Protein AF-0000000080298008 (afdb_homodimer)

Nearest PDB structures (foldseek):
  4ush-assembly1_A  TM=3.212E-01  e=1.102E+00  Chlamydomonas reinhardtii
  1rqu-assembly1_B  TM=3.484E-01  e=2.971E+00  Escherichia coli
  4ush-assembly1_B  TM=2.631E-01  e=2.436E+00  Chlamydomonas reinhardtii
  4usi-assembly1_C  TM=2.615E-01  e=2.781E+00  Chlamydomonas reinhardtii
  4ush-assembly1_A  TM=3.212E-01  e=1.219E+00  Chlamydomonas reinhardtii

Structure (mmCIF, N/CA/C/O backbone):
data_AF-0000000080298008-model_v1
#
loop_
_entity.id
_entity.type
_entity.pdbx_description
1 polymer 'Uncharacterized protein'
#
loop_
_atom_site.group_PDB
_atom_site.id
_atom_site.type_symbol
_atom_site.label_atom_id
_atom_site.label_alt_id
_atom_site.label_comp_id
_atom_site.label_asym_id
_atom_site.label_entity_id
_atom_site.label_seq_id
_atom_site.pdbx_PDB_ins_code
_atom_site.Cartn_x
_atom_site.Cartn_y
_atom_site.Cartn_z
_atom_site.occupancy
_atom_site.B_iso_or_equiv
_atom_site.auth_seq_id
_atom_site.auth_comp_id
_atom_site.auth_asym_id
_atom_site.auth_atom_id
_atom_site.pdbx_PDB_model_num
ATOM 1 N N . MET A 1 1 ? -18.094 27.812 14.281 1 41.69 1 MET A N 1
ATOM 2 C CA . MET A 1 1 ? -17.438 27.328 13.062 1 41.69 1 MET A CA 1
ATOM 3 C C . MET A 1 1 ? -17.922 25.938 12.695 1 41.69 1 MET A C 1
ATOM 5 O O . MET A 1 1 ? -18.062 25.078 13.57 1 41.69 1 MET A O 1
ATOM 9 N N . LYS A 1 2 ? -18.578 25.688 11.617 1 51.91 2 LYS A N 1
ATOM 10 C CA . LYS A 1 2 ? -19.234 24.438 11.242 1 51.91 2 LYS A CA 1
ATOM 11 C C . LYS A 1 2 ? -18.234 23.281 11.164 1 51.91 2 LYS A C 1
ATOM 13 O O . LYS A 1 2 ? -17.234 23.375 10.453 1 51.91 2 LYS A O 1
ATOM 18 N N . GLU A 1 3 ? -18.109 22.562 12.242 1 63.81 3 GLU A N 1
ATOM 19 C CA . GLU A 1 3 ? -17.266 21.359 12.289 1 63.81 3 GLU A CA 1
ATOM 20 C C . GLU A 1 3 ? -17.484 20.5 11.055 1 63.81 3 GLU A C 1
ATOM 22 O O . GLU A 1 3 ? -18.609 20.156 10.711 1 63.81 3 GLU A O 1
ATOM 27 N N . LYS A 1 4 ? -16.531 20.656 10.164 1 75.12 4 LYS A N 1
ATOM 28 C CA . LYS A 1 4 ? -16.609 19.844 8.961 1 75.12 4 LYS A CA 1
ATOM 29 C C . LYS A 1 4 ? -16.672 18.359 9.297 1 75.12 4 LYS A C 1
ATOM 31 O O . LYS A 1 4 ? -15.898 17.875 10.125 1 75.12 4 LYS A O 1
ATOM 36 N N . GLU A 1 5 ? -17.734 17.75 8.875 1 88.38 5 GLU A N 1
ATOM 37 C CA . GLU A 1 5 ? -17.844 16.297 9.078 1 88.38 5 GLU A CA 1
ATOM 38 C C . GLU A 1 5 ? -16.828 15.539 8.234 1 88.38 5 GLU A C 1
ATOM 40 O O . GLU A 1 5 ? -16.656 15.82 7.047 1 88.38 5 GLU A O 1
ATOM 45 N N . LEU A 1 6 ? -16.078 14.758 8.875 1 94.88 6 LEU A N 1
ATOM 46 C CA . LEU A 1 6 ? -15.031 13.977 8.227 1 94.88 6 LEU A CA 1
ATOM 47 C C . LEU A 1 6 ? -15.633 13 7.219 1 94.88 6 LEU A C 1
ATOM 49 O O . LEU A 1 6 ? -16.594 12.297 7.527 1 94.88 6 LEU A O 1
ATOM 53 N N . ALA A 1 7 ? -15.148 13.078 5.988 1 95.62 7 ALA A N 1
ATOM 54 C CA . ALA A 1 7 ? -15.539 12.148 4.93 1 95.62 7 ALA A CA 1
ATOM 55 C C . ALA A 1 7 ? -14.328 11.414 4.363 1 95.62 7 ALA A C 1
ATOM 57 O O . ALA A 1 7 ? -13.195 11.867 4.523 1 95.62 7 ALA A O 1
ATOM 58 N N . PHE A 1 8 ? -14.633 10.328 3.691 1 97.12 8 PHE A N 1
ATOM 59 C CA . PHE A 1 8 ? -13.523 9.555 3.139 1 97.12 8 PHE A CA 1
ATOM 60 C C . PHE A 1 8 ? -12.766 10.367 2.102 1 97.12 8 PHE A C 1
ATOM 62 O O . PHE A 1 8 ? -11.555 10.188 1.932 1 97.12 8 PHE A O 1
ATOM 69 N N . SER A 1 9 ? -13.469 11.203 1.384 1 95.12 9 SER A N 1
ATOM 70 C CA . SER A 1 9 ? -12.844 12.047 0.375 1 95.12 9 SER A CA 1
ATOM 71 C C . SER A 1 9 ? -11.781 12.953 0.995 1 95.12 9 SER A C 1
ATOM 73 O O . SER A 1 9 ? -10.93 13.5 0.287 1 95.12 9 SER A O 1
ATOM 75 N N . ASP A 1 10 ? -11.82 13.156 2.344 1 94.62 10 ASP A N 1
ATOM 76 C CA . ASP A 1 10 ? -10.844 13.977 3.043 1 94.62 10 ASP A CA 1
ATOM 77 C C . ASP A 1 10 ? -9.539 13.211 3.26 1 94.62 10 ASP A C 1
ATOM 79 O O . ASP A 1 10 ? -8.5 13.812 3.555 1 94.62 10 ASP A O 1
ATOM 83 N N . VAL A 1 11 ? -9.594 11.891 3.195 1 96.12 11 VAL A N 1
ATOM 84 C CA . VAL A 1 11 ? -8.422 11.062 3.486 1 96.12 11 VAL A CA 1
ATOM 85 C C . VAL A 1 11 ? -7.406 11.188 2.355 1 96.12 11 VAL A C 1
ATOM 87 O O . VAL A 1 11 ? -7.715 10.906 1.197 1 96.12 11 VAL A O 1
ATOM 90 N N . PRO A 1 12 ? -6.203 11.625 2.721 1 94.19 12 PRO A N 1
ATOM 91 C CA . PRO A 1 12 ? -5.18 11.734 1.676 1 94.19 12 PRO A CA 1
ATOM 92 C C . PRO A 1 12 ? -4.836 10.391 1.042 1 94.19 12 PRO A C 1
ATOM 94 O O . PRO A 1 12 ? -4.934 9.352 1.698 1 94.19 12 PRO A O 1
ATOM 97 N N . ASN A 1 13 ? -4.219 10.594 -0.193 1 91.12 13 ASN A N 1
ATOM 98 C CA . ASN A 1 13 ? -3.709 9.398 -0.864 1 91.12 13 ASN A CA 1
ATOM 99 C C . ASN A 1 13 ? -2.48 8.836 -0.155 1 91.12 13 ASN A C 1
ATOM 101 O O . ASN A 1 13 ? -1.647 9.594 0.345 1 91.12 13 ASN A O 1
ATOM 105 N N . ASN A 1 14 ? -2.354 7.758 0.058 1 90.25 14 ASN A N 1
ATOM 106 C CA . ASN A 1 14 ? -1.188 7.082 0.616 1 90.25 14 ASN A CA 1
ATOM 107 C C . ASN A 1 14 ? -1.132 7.223 2.135 1 90.25 14 ASN A C 1
ATOM 109 O O . ASN A 1 14 ? -0.069 7.066 2.736 1 90.25 14 ASN A O 1
ATOM 113 N N . PHE A 1 15 ? -2.172 7.848 2.729 1 95.88 15 PHE A N 1
ATOM 114 C CA . PHE A 1 15 ? -2.287 7.879 4.184 1 95.88 15 PHE A CA 1
ATOM 115 C C . PHE A 1 15 ? -2.473 6.477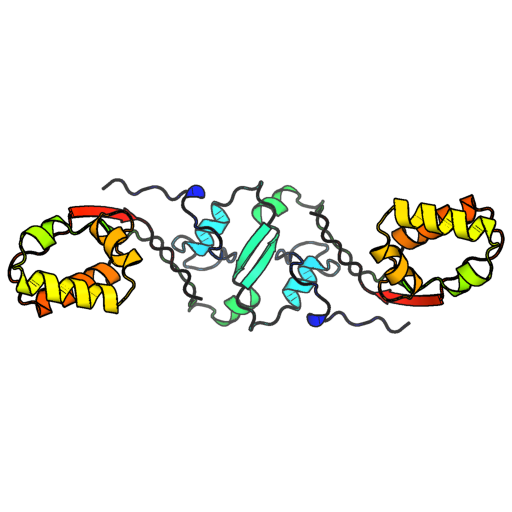 4.742 1 95.88 15 PHE A C 1
ATOM 117 O O . PHE A 1 15 ? -3.381 5.75 4.332 1 95.88 15 PHE A O 1
ATOM 124 N N . LEU A 1 16 ? -1.616 6 5.637 1 97.12 16 LEU A N 1
ATOM 125 C CA . LEU A 1 16 ? -1.729 4.66 6.199 1 97.12 16 LEU A CA 1
ATOM 126 C C . LEU A 1 16 ? -2.889 4.582 7.188 1 97.12 16 LEU A C 1
ATOM 128 O O . LEU A 1 16 ? -2.984 5.398 8.102 1 97.12 16 LEU A O 1
ATOM 132 N N . TRP A 1 17 ? -3.68 3.643 7.027 1 97.5 17 TRP A N 1
ATOM 133 C CA . TRP A 1 17 ? -4.801 3.408 7.93 1 97.5 17 TRP A CA 1
ATOM 134 C C . TRP A 1 17 ? -4.359 2.592 9.141 1 97.5 17 TRP A C 1
ATOM 136 O O . TRP A 1 17 ? -3.268 2.021 9.148 1 97.5 17 TRP A O 1
ATOM 146 N N . CYS A 1 18 ? -5.141 2.631 10.109 1 96.62 18 CYS A N 1
ATOM 147 C CA . CYS A 1 18 ? -5.043 1.729 11.258 1 96.62 18 CYS A CA 1
ATOM 148 C C . CYS A 1 18 ? -6.262 0.817 11.336 1 96.62 18 CYS A C 1
ATOM 150 O O . CYS A 1 18 ? -7.398 1.288 11.289 1 96.62 18 CYS A O 1
ATOM 152 N N . ILE A 1 19 ? -5.996 -0.488 11.453 1 95.56 19 ILE A N 1
ATOM 153 C CA . ILE A 1 19 ? -7.098 -1.442 11.398 1 95.56 19 ILE A CA 1
ATOM 154 C C . ILE A 1 19 ? -7.453 -1.898 12.812 1 95.56 19 ILE A C 1
ATOM 156 O O . ILE A 1 19 ? -8.305 -2.775 12.992 1 95.56 19 ILE A O 1
ATOM 160 N N . ASN A 1 20 ? -6.816 -1.307 13.82 1 93.75 20 ASN A N 1
ATOM 161 C CA . ASN A 1 20 ? -7.082 -1.689 15.203 1 93.75 20 ASN A CA 1
ATOM 162 C C . ASN A 1 20 ? -8.305 -0.964 15.758 1 93.75 20 ASN A C 1
ATOM 164 O O . ASN A 1 20 ? -8.172 0.069 16.422 1 93.75 20 ASN A O 1
ATOM 168 N N . ARG A 1 21 ? -9.422 -1.561 15.695 1 91.62 21 ARG A N 1
ATOM 169 C CA . ARG A 1 21 ? -10.68 -0.953 16.109 1 91.62 21 ARG A CA 1
ATOM 170 C C . ARG A 1 21 ? -10.82 -0.985 17.641 1 91.62 21 ARG A C 1
ATOM 172 O O . ARG A 1 21 ? -11.664 -0.288 18.203 1 91.62 21 ARG A O 1
ATOM 179 N N . GLN A 1 22 ? -10.016 -1.757 18.25 1 91.69 22 GLN A N 1
ATOM 180 C CA . GLN A 1 22 ? -10.109 -1.916 19.703 1 91.69 22 GLN A CA 1
ATOM 181 C C . GLN A 1 22 ? -9.258 -0.873 20.422 1 91.69 22 GLN A C 1
ATOM 183 O O . GLN A 1 22 ? -9.281 -0.793 21.656 1 91.69 22 GLN A O 1
ATOM 188 N N . CYS A 1 23 ? -8.531 -0.127 19.719 1 95.25 23 CYS A N 1
ATOM 189 C CA . CYS A 1 23 ? -7.699 0.922 20.297 1 95.25 23 CYS A CA 1
ATOM 190 C C . CYS A 1 23 ? -8.555 1.927 21.062 1 95.25 23 CYS A C 1
ATOM 192 O O . CYS A 1 23 ? -9.602 2.352 20.578 1 95.25 23 CYS A O 1
ATOM 194 N N . SER A 1 24 ? -8.133 2.363 22.219 1 95 24 SER A N 1
ATOM 195 C CA . SER A 1 24 ? -8.867 3.301 23.047 1 95 24 SER A CA 1
ATOM 196 C C . SER A 1 24 ? -8.984 4.668 22.391 1 95 24 SER A C 1
ATOM 198 O O . SER A 1 24 ? -9.859 5.461 22.734 1 95 24 SER A O 1
ATOM 200 N N . LYS A 1 25 ? -8.172 4.953 21.391 1 95.75 25 LYS A N 1
ATOM 201 C CA . LYS A 1 25 ? -8.188 6.242 20.719 1 95.75 25 LYS A CA 1
ATOM 202 C C . LYS A 1 25 ? -8.797 6.121 19.328 1 95.75 25 LYS A C 1
ATOM 204 O O . LYS A 1 25 ? -8.742 7.062 18.531 1 95.75 25 LYS A O 1
ATOM 209 N N . ALA A 1 26 ? -9.391 4.965 19.062 1 95.88 26 ALA A N 1
ATOM 210 C CA . ALA A 1 26 ? -9.875 4.648 17.719 1 95.88 26 ALA A CA 1
ATOM 211 C C . ALA A 1 26 ? -10.867 5.703 17.234 1 95.88 26 ALA A C 1
ATOM 213 O O . ALA A 1 26 ? -10.844 6.086 16.062 1 95.88 26 ALA A O 1
ATOM 214 N N . GLU A 1 27 ? -11.656 6.281 18.094 1 96.69 27 GLU A N 1
ATOM 215 C CA . GLU A 1 27 ? -12.734 7.184 17.703 1 96.69 27 GLU A CA 1
ATOM 216 C C . GLU A 1 27 ? -12.195 8.57 17.359 1 96.69 27 GLU A C 1
ATOM 218 O O . GLU A 1 27 ? -12.883 9.367 16.719 1 96.69 27 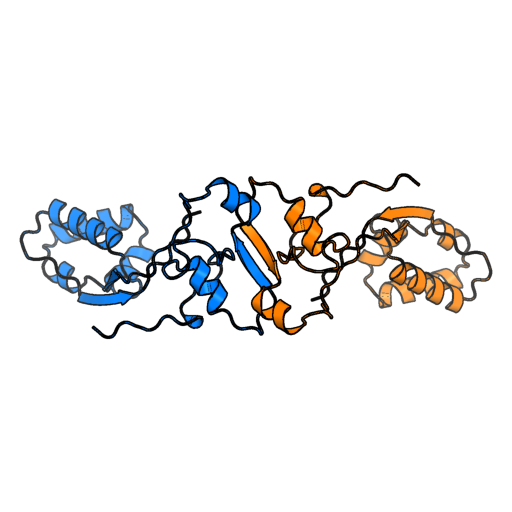GLU A O 1
ATOM 223 N N . THR A 1 28 ? -10.992 8.797 17.781 1 96.56 28 THR A N 1
ATOM 224 C CA . THR A 1 28 ? -10.445 10.133 17.562 1 96.56 28 THR A CA 1
ATOM 225 C C . THR A 1 28 ? -9.18 10.07 16.719 1 96.56 28 THR A C 1
ATOM 227 O O . THR A 1 28 ? -8.531 11.094 16.484 1 96.56 28 THR A O 1
ATOM 230 N N . CYS A 1 29 ? -8.844 8.875 16.25 1 96.69 29 CYS A N 1
ATOM 231 C CA . CYS A 1 29 ? -7.648 8.68 15.43 1 96.69 29 CYS A CA 1
ATOM 232 C C . CYS A 1 29 ? -7.988 8.727 13.945 1 96.69 29 CYS A C 1
ATOM 234 O O . CYS A 1 29 ? -8.734 7.879 13.453 1 96.69 29 CYS A O 1
ATOM 236 N N . LEU A 1 30 ? -7.383 9.586 13.234 1 97.69 30 LEU A N 1
ATOM 237 C CA . LEU A 1 30 ? -7.68 9.742 11.812 1 97.69 30 LEU A CA 1
ATOM 238 C C . LEU A 1 30 ? -7.344 8.477 11.039 1 97.69 30 LEU A C 1
ATOM 240 O O . LEU A 1 30 ? -8.008 8.148 10.055 1 97.69 30 LEU A O 1
ATOM 244 N N . ARG A 1 31 ? -6.324 7.707 11.5 1 97.25 31 ARG A N 1
ATOM 245 C CA . ARG A 1 31 ? -5.945 6.48 10.805 1 97.25 31 ARG A CA 1
ATOM 246 C C . ARG A 1 31 ? -7.031 5.418 10.938 1 97.25 31 ARG A C 1
ATOM 248 O O . ARG A 1 31 ? -7.332 4.703 9.977 1 97.25 31 ARG A O 1
ATOM 255 N N . GLN A 1 32 ? -7.609 5.332 12.156 1 97.19 32 GLN A N 1
ATOM 256 C CA . GLN A 1 32 ? -8.688 4.367 12.352 1 97.19 32 GLN A CA 1
ATOM 257 C C . GLN A 1 32 ? -9.977 4.848 11.688 1 97.19 32 GLN A C 1
ATOM 259 O O . GLN A 1 32 ? -10.711 4.047 11.109 1 97.19 32 GLN A O 1
ATOM 264 N N . LEU A 1 33 ? -10.18 6.121 11.766 1 97.62 33 LEU A N 1
ATOM 265 C CA . LEU A 1 33 ? -11.367 6.68 11.133 1 97.62 33 LEU A CA 1
ATOM 266 C C . LEU A 1 33 ? -11.32 6.492 9.617 1 97.62 33 LEU A C 1
ATOM 268 O O . LEU A 1 33 ? -12.344 6.258 8.977 1 97.62 33 LEU A O 1
ATOM 272 N N . ALA A 1 34 ? -10.133 6.609 9.047 1 97.38 34 ALA A N 1
ATOM 273 C CA . ALA A 1 34 ? -9.969 6.367 7.617 1 97.38 34 ALA A CA 1
ATOM 274 C C . ALA A 1 34 ? -10.438 4.965 7.246 1 97.38 34 ALA A C 1
ATOM 276 O O . ALA A 1 34 ? -11.133 4.781 6.238 1 97.38 34 ALA A O 1
ATOM 277 N N . GLU A 1 35 ? -10.039 4.012 8.062 1 97.31 35 GLU A N 1
ATOM 278 C CA . GLU A 1 35 ? -10.469 2.637 7.832 1 97.31 35 GLU A CA 1
ATOM 279 C C . GLU A 1 35 ? -11.992 2.518 7.895 1 97.31 35 GLU A C 1
ATOM 281 O O . GLU A 1 35 ? -12.609 1.88 7.039 1 97.31 35 GLU A O 1
ATOM 286 N N . ARG A 1 36 ? -12.609 3.143 8.812 1 96.12 36 ARG A N 1
ATOM 287 C CA . ARG A 1 36 ? -14.055 3.045 9.023 1 96.12 36 ARG A CA 1
ATOM 288 C C . ARG A 1 36 ? -14.82 3.742 7.906 1 96.12 36 ARG A C 1
ATOM 290 O O . ARG A 1 36 ? -15.898 3.295 7.52 1 96.12 36 ARG A O 1
ATOM 297 N N . LEU A 1 37 ? -14.258 4.789 7.441 1 96.94 37 LEU A N 1
ATOM 298 C CA . LEU A 1 37 ? -14.938 5.602 6.441 1 96.94 37 LEU A CA 1
ATOM 299 C C . LEU A 1 37 ? -14.75 5.016 5.047 1 96.94 37 LEU A C 1
ATOM 301 O O . LEU A 1 37 ? -15.461 5.387 4.109 1 96.94 37 LEU A O 1
ATOM 305 N N . SER A 1 38 ? -13.773 4.133 4.934 1 96.75 38 SER A N 1
ATOM 306 C CA . SER A 1 38 ? -13.445 3.598 3.615 1 96.75 38 SER A CA 1
ATOM 307 C C . SER A 1 38 ? -14.656 2.91 2.984 1 96.75 38 SER A C 1
ATOM 309 O O . SER A 1 38 ? -15.422 2.234 3.674 1 96.75 38 SER A O 1
ATOM 311 N N . PRO A 1 39 ? -14.805 3.141 1.708 1 95.94 39 PRO A N 1
ATOM 312 C CA . PRO A 1 39 ? -15.898 2.439 1.028 1 95.94 39 PRO A CA 1
ATOM 313 C C . PRO A 1 39 ? -15.648 0.938 0.907 1 95.94 39 PRO A C 1
ATOM 315 O O . PRO A 1 39 ? -14.492 0.505 0.805 1 95.94 39 PRO A O 1
ATOM 318 N N . GLU A 1 40 ? -16.719 0.162 0.875 1 94.62 40 GLU A N 1
ATOM 319 C CA . GLU A 1 40 ? -16.625 -1.291 0.766 1 94.62 40 GLU A CA 1
ATOM 320 C C . GLU A 1 40 ? -16.156 -1.71 -0.623 1 94.62 40 GLU A C 1
ATOM 322 O O . GLU A 1 40 ? -15.711 -2.842 -0.816 1 94.62 40 GLU A O 1
ATOM 327 N N . GLU A 1 41 ? -16.25 -0.824 -1.597 1 95.88 41 GLU A N 1
ATOM 328 C CA . GLU A 1 41 ? -15.859 -1.13 -2.971 1 95.88 41 GLU A CA 1
ATOM 329 C C . GLU A 1 41 ? -14.344 -1.103 -3.139 1 95.88 41 GLU A C 1
ATOM 331 O O . GLU A 1 41 ? -13.812 -1.636 -4.113 1 95.88 41 GLU A O 1
ATOM 336 N N . LEU A 1 42 ? -13.719 -0.471 -2.201 1 96.19 42 LEU A N 1
ATOM 337 C CA . LEU A 1 42 ? -12.258 -0.45 -2.26 1 96.19 42 LEU A CA 1
ATOM 338 C C . LEU A 1 42 ? -11.68 -1.795 -1.838 1 96.19 42 LEU A C 1
ATOM 340 O O . LEU A 1 42 ? -11.859 -2.221 -0.694 1 96.19 42 LEU A O 1
ATOM 344 N N . ILE A 1 43 ? -10.945 -2.436 -2.637 1 95.62 43 ILE A N 1
ATOM 345 C CA . ILE A 1 43 ? -10.5 -3.809 -2.438 1 95.62 43 ILE A CA 1
ATOM 346 C C . ILE A 1 43 ? -9.336 -3.836 -1.447 1 95.62 43 ILE A C 1
ATOM 348 O O . ILE A 1 43 ? -9.266 -4.723 -0.592 1 95.62 43 ILE A O 1
ATOM 352 N N . SER A 1 44 ? -8.508 -2.834 -1.626 1 96.06 44 SER A N 1
ATOM 353 C CA . SER A 1 44 ? -7.277 -2.898 -0.847 1 96.06 44 SER A CA 1
ATOM 354 C C . SER A 1 44 ? -7 -1.575 -0.144 1 96.06 44 SER A C 1
ATOM 356 O O . SER A 1 44 ? -7.633 -0.561 -0.444 1 96.06 44 SER A O 1
ATOM 358 N N . CYS A 1 45 ? -6.074 -1.687 0.81 1 96.06 45 CYS A N 1
ATOM 359 C CA . CYS A 1 45 ? -5.66 -0.509 1.562 1 96.06 45 CYS A CA 1
ATOM 360 C C . CYS A 1 45 ? -4.211 -0.641 2.023 1 96.06 45 CYS A C 1
ATOM 362 O O . CYS A 1 45 ? -3.66 -1.743 2.043 1 96.06 45 CYS A O 1
ATOM 364 N N . SER A 1 46 ? -3.645 0.501 2.281 1 96.31 46 SER A N 1
ATOM 365 C CA . SER A 1 46 ? -2.377 0.562 3.004 1 96.31 46 SER A CA 1
ATOM 366 C C . SER A 1 46 ? -2.598 0.886 4.477 1 96.31 46 SER A C 1
ATOM 368 O O . SER A 1 46 ? -3.301 1.842 4.809 1 96.31 46 SER A O 1
ATOM 370 N N . ALA A 1 47 ? -2.037 0.016 5.293 1 96.81 47 ALA A N 1
ATOM 371 C CA . ALA A 1 47 ? -2.271 0.173 6.727 1 96.81 47 ALA A CA 1
ATOM 372 C C . ALA A 1 47 ? -0.979 -0.003 7.52 1 96.81 47 ALA A C 1
ATOM 374 O O . ALA A 1 47 ? 0.015 -0.508 6.992 1 96.81 47 ALA A O 1
ATOM 375 N N . ILE A 1 48 ? -1.036 0.482 8.734 1 96.25 48 ILE A N 1
ATOM 376 C CA . ILE A 1 48 ? 0.038 0.138 9.656 1 96.25 48 ILE A CA 1
ATOM 377 C C . ILE A 1 48 ? 0.01 -1.361 9.945 1 96.25 48 ILE A C 1
ATOM 379 O O . ILE A 1 48 ? -1.053 -1.931 10.203 1 96.25 48 ILE A O 1
ATOM 383 N N . ASN A 1 49 ? 1.138 -1.983 9.828 1 96.19 49 ASN A N 1
ATOM 384 C CA . ASN A 1 49 ? 1.266 -3.408 10.109 1 96.19 49 ASN A CA 1
ATOM 385 C C . ASN A 1 49 ? 0.801 -3.736 11.531 1 96.19 49 ASN A C 1
ATOM 387 O O . ASN A 1 49 ? 1.369 -3.244 12.508 1 96.19 49 ASN A O 1
ATOM 391 N N . PRO A 1 50 ? -0.179 -4.574 11.617 1 94.38 50 PRO A N 1
ATOM 392 C CA . PRO A 1 50 ? -0.726 -4.883 12.945 1 94.38 50 PRO A CA 1
ATOM 393 C C . PRO A 1 50 ? 0.328 -5.43 13.906 1 94.38 50 PRO A C 1
ATOM 395 O O . PRO A 1 50 ? 0.311 -5.109 15.094 1 94.38 50 PRO A O 1
ATOM 398 N N . LYS A 1 51 ? 1.201 -6.176 13.406 1 93.62 51 LYS A N 1
ATOM 399 C CA . LYS A 1 51 ? 2.246 -6.738 14.258 1 93.62 51 LYS A CA 1
ATOM 400 C C . LYS A 1 51 ? 3.186 -5.652 14.773 1 93.62 51 LYS A C 1
ATOM 402 O O . LYS A 1 51 ? 3.605 -5.684 15.93 1 93.62 51 LYS A O 1
ATOM 407 N N . HIS A 1 52 ? 3.51 -4.758 13.906 1 95.56 52 HIS A N 1
ATOM 408 C CA . HIS A 1 52 ? 4.328 -3.615 14.289 1 95.56 52 HIS A CA 1
ATOM 409 C C . HIS A 1 52 ? 3.627 -2.76 15.344 1 95.56 52 HIS A C 1
ATOM 411 O O . HIS A 1 52 ? 4.238 -2.363 16.328 1 95.56 52 HIS A O 1
ATOM 417 N N . LEU A 1 53 ? 2.377 -2.549 15.156 1 93.94 53 LEU A N 1
ATOM 418 C CA . LEU A 1 53 ? 1.57 -1.716 16.047 1 93.94 53 LEU A CA 1
ATOM 419 C C . LEU A 1 53 ? 1.481 -2.332 17.438 1 93.94 53 LEU A C 1
ATOM 421 O O . LEU A 1 53 ? 1.491 -1.613 18.438 1 93.94 53 LEU A O 1
ATOM 425 N N . ALA A 1 54 ? 1.415 -3.578 17.469 1 91.56 54 ALA A N 1
ATOM 426 C CA . ALA A 1 54 ? 1.224 -4.301 18.719 1 91.56 54 ALA A CA 1
ATOM 427 C C . ALA A 1 54 ? 2.406 -4.086 19.656 1 91.56 54 ALA A C 1
ATOM 429 O O . ALA A 1 54 ? 2.268 -4.215 20.875 1 91.56 54 ALA A O 1
ATOM 430 N N . LYS A 1 55 ? 3.494 -3.717 19.062 1 91 55 LYS A N 1
ATOM 431 C CA . LYS A 1 55 ? 4.688 -3.486 19.859 1 91 55 LYS A CA 1
ATOM 432 C C . LYS A 1 55 ? 4.492 -2.299 20.812 1 91 55 LYS A C 1
ATOM 434 O O . LYS A 1 55 ? 5.137 -2.217 21.859 1 91 55 LYS A O 1
ATOM 439 N N . PHE A 1 56 ? 3.574 -1.429 20.453 1 90.81 56 PHE A N 1
ATOM 440 C CA . PHE A 1 56 ? 3.465 -0.17 21.188 1 90.81 56 PHE A CA 1
ATOM 441 C C . PHE A 1 56 ? 2.297 -0.212 22.156 1 90.81 56 PHE A C 1
ATOM 443 O O . PHE A 1 56 ? 2.141 0.69 22.984 1 90.81 56 PHE A O 1
ATOM 450 N N . LYS A 1 57 ? 1.588 -1.178 22.219 1 77.88 57 LYS A N 1
ATOM 451 C CA . LYS A 1 57 ? 0.468 -1.38 23.141 1 77.88 57 LYS A CA 1
ATOM 452 C C . LYS A 1 57 ? -0.363 -0.108 23.281 1 77.88 57 LYS A C 1
ATOM 454 O O . LYS A 1 57 ? -1.024 0.316 22.328 1 77.88 57 LYS A O 1
ATOM 459 N N . ASN A 1 58 ? -0.239 0.722 24.359 1 75.94 58 ASN A N 1
ATOM 460 C CA . ASN A 1 58 ? -1.082 1.878 24.656 1 75.94 58 ASN A CA 1
ATOM 461 C C . ASN A 1 58 ? -0.372 3.186 24.312 1 75.94 58 ASN A C 1
ATOM 463 O O . ASN A 1 58 ? -0.926 4.27 24.516 1 75.94 58 ASN A O 1
ATOM 467 N N . GLU A 1 59 ? 0.81 3.117 23.75 1 88.25 59 GLU A N 1
ATOM 468 C CA . GLU A 1 59 ? 1.563 4.305 23.359 1 88.25 59 GLU A CA 1
ATOM 469 C C . GLU A 1 59 ? 1.822 4.32 21.844 1 88.25 59 GLU A C 1
ATOM 471 O O . GLU A 1 59 ? 2.975 4.285 21.406 1 88.25 59 GLU A O 1
ATOM 476 N N . CYS A 1 60 ? 0.799 4.398 21.125 1 93.38 60 CYS A N 1
ATOM 477 C CA . CYS A 1 60 ? 0.903 4.332 19.672 1 93.38 60 CYS A CA 1
ATOM 478 C C . CYS A 1 60 ? 1.577 5.582 19.109 1 93.38 60 CYS A C 1
ATOM 480 O O . CYS A 1 60 ? 1.07 6.691 19.281 1 93.38 60 CYS A O 1
ATOM 482 N N . PRO A 1 61 ? 2.695 5.469 18.484 1 94 61 PRO A N 1
ATOM 483 C CA . PRO A 1 61 ? 3.385 6.617 17.891 1 94 61 PRO A CA 1
ATOM 484 C C . PRO A 1 61 ? 2.746 7.078 16.578 1 94 61 PRO A C 1
ATOM 486 O O . PRO A 1 61 ? 3.18 8.078 16 1 94 61 PRO A O 1
ATOM 489 N N . TYR A 1 62 ? 1.668 6.41 16.234 1 95.5 62 TYR A N 1
ATOM 490 C CA . TYR A 1 62 ? 1.091 6.703 14.922 1 95.5 62 TYR A CA 1
ATOM 491 C C . TYR A 1 62 ? -0.261 7.391 15.062 1 95.5 62 TYR A C 1
ATOM 493 O O . TYR A 1 62 ? -0.925 7.68 14.062 1 95.5 62 TYR A O 1
ATOM 501 N N . PHE A 1 63 ? -0.566 7.664 16.344 1 95.25 63 PHE A N 1
ATOM 502 C CA . PHE A 1 63 ? -1.819 8.359 16.609 1 95.25 63 PHE A CA 1
ATOM 503 C C . PHE A 1 63 ? -1.869 9.688 15.852 1 95.25 63 PHE A C 1
ATOM 505 O O . PHE A 1 63 ? -0.91 10.461 15.883 1 95.25 63 PHE A O 1
ATOM 512 N N . CYS A 1 64 ? -3.014 9.836 15.109 1 96.19 64 CYS A N 1
ATOM 513 C CA . CYS A 1 64 ? -3.295 11.086 14.414 1 96.19 64 CYS A CA 1
ATOM 514 C C . CYS A 1 64 ? -4.652 11.648 14.828 1 96.19 64 CYS A C 1
ATOM 516 O O . CYS A 1 64 ? -5.691 11.109 14.445 1 96.19 64 CYS A O 1
ATOM 518 N N . SER A 1 65 ? -4.613 12.742 15.508 1 95.56 65 SER A N 1
ATOM 519 C CA . SER A 1 65 ? -5.812 13.312 16.125 1 95.56 65 SER A CA 1
ATOM 520 C C . SER A 1 65 ? -6.773 13.844 15.062 1 95.56 65 SER A C 1
ATOM 522 O O . SER A 1 65 ? -6.348 14.438 14.07 1 95.56 65 SER A O 1
ATOM 524 N N . ASN A 1 66 ? -8.094 13.672 15.414 1 96 66 ASN A N 1
ATOM 525 C CA . ASN A 1 66 ? -9.102 14.211 14.508 1 96 66 ASN A CA 1
ATOM 526 C C . ASN A 1 66 ? -9.523 15.617 14.914 1 96 66 ASN A C 1
ATOM 528 O O . ASN A 1 66 ? -10.547 16.125 14.445 1 96 66 ASN A O 1
ATOM 532 N N . LYS A 1 67 ? -8.789 16.203 15.836 1 95 67 LYS A N 1
ATOM 533 C CA . LYS A 1 67 ? -9.062 17.594 16.156 1 95 67 LYS A CA 1
ATOM 534 C C . LYS A 1 67 ? -8.641 18.516 15.023 1 95 67 LYS A C 1
ATOM 536 O O . LYS A 1 67 ? -7.508 18.438 14.539 1 95 67 LYS A O 1
ATOM 541 N N . GLN A 1 68 ? -9.531 19.328 14.664 1 95.5 68 GLN A N 1
ATOM 542 C CA . GLN A 1 68 ? -9.227 20.266 13.602 1 95.5 68 GLN A CA 1
ATOM 543 C C . GLN A 1 68 ? -8.25 21.344 14.078 1 95.5 68 GLN A C 1
ATOM 545 O O . GLN A 1 68 ? -8.258 21.719 15.25 1 95.5 68 GLN A O 1
ATOM 550 N N . VAL A 1 69 ? -7.488 21.828 13.172 1 95.38 69 VAL A N 1
ATOM 551 C CA . VAL A 1 69 ? -6.551 22.906 13.453 1 95.38 69 VAL A CA 1
ATOM 552 C C . VAL A 1 69 ? -6.812 24.078 12.516 1 95.38 69 VAL A C 1
ATOM 554 O O . VAL A 1 69 ? -7.477 23.922 11.492 1 95.38 69 VAL A O 1
ATOM 557 N N . ARG A 1 70 ? -6.332 25.234 12.945 1 96.44 70 ARG A N 1
ATOM 558 C CA . ARG A 1 70 ? -6.539 26.453 12.164 1 96.44 70 ARG A CA 1
ATOM 559 C C . ARG A 1 70 ? -5.398 26.672 11.18 1 96.44 70 ARG A C 1
ATOM 561 O O . ARG A 1 70 ? -4.266 26.938 11.578 1 96.44 70 ARG A O 1
ATOM 568 N N . TYR A 1 71 ? -5.77 26.609 9.875 1 97.25 71 TYR A N 1
ATOM 569 C CA . TYR A 1 71 ? -4.816 26.859 8.805 1 97.25 71 TYR A CA 1
ATOM 570 C C . TYR A 1 71 ? -4.898 28.312 8.344 1 97.25 71 TYR A C 1
ATOM 572 O O . TYR A 1 71 ? -5.941 28.969 8.484 1 97.25 71 TYR A O 1
ATOM 580 N N . ALA A 1 72 ? -3.781 28.766 7.883 1 98.38 72 ALA A N 1
ATOM 581 C CA . ALA A 1 72 ? -3.723 30.109 7.312 1 98.38 72 ALA A CA 1
ATOM 582 C C . ALA A 1 72 ? -3.449 30.047 5.812 1 98.38 72 ALA A C 1
ATOM 584 O O . ALA A 1 72 ? -2.76 29.156 5.332 1 98.38 72 ALA A O 1
ATOM 585 N N . LYS A 1 73 ? -4.094 31.031 5.078 1 98.06 73 LYS A N 1
ATOM 586 C CA . LYS A 1 73 ? -3.867 31.156 3.643 1 98.06 73 LYS A CA 1
ATOM 587 C C . LYS A 1 73 ? -3.367 32.562 3.287 1 98.06 73 LYS A C 1
ATOM 589 O O . LYS A 1 73 ? -4.047 33.562 3.555 1 98.06 73 LYS A O 1
ATOM 594 N N . GLY A 1 74 ? -2.17 32.531 2.762 1 98.19 74 GLY A N 1
ATOM 595 C CA . GLY A 1 74 ? -1.661 33.781 2.193 1 98.19 74 GLY A CA 1
ATOM 596 C C . GLY A 1 74 ? -1.12 34.719 3.238 1 98.19 74 GLY A C 1
ATOM 597 O O . GLY A 1 74 ? -1.57 34.719 4.387 1 98.19 74 GLY A O 1
ATOM 598 N N . PHE A 1 75 ? -0.265 35.531 2.803 1 98.19 75 PHE A N 1
ATOM 599 C CA . PHE A 1 75 ? 0.232 36.594 3.67 1 98.19 75 PHE A CA 1
ATOM 600 C C . PHE A 1 75 ? 0.64 37.812 2.852 1 98.19 75 PHE A C 1
ATOM 602 O O . PHE A 1 75 ? 1.612 38.5 3.186 1 98.19 75 PHE A O 1
ATOM 609 N N . LEU A 1 76 ? -0.025 38.031 1.715 1 97.56 76 LEU A N 1
ATOM 610 C CA . LEU A 1 76 ? 0.181 39.219 0.898 1 97.56 76 LEU A CA 1
ATOM 611 C C . LEU A 1 76 ? -0.067 40.469 1.711 1 97.56 76 LEU A C 1
ATOM 613 O O . LEU A 1 76 ? 0.667 41.469 1.577 1 97.56 76 LEU A O 1
ATOM 617 N N . GLY A 1 77 ? -1.128 40.469 2.48 1 95.94 77 GLY A N 1
ATOM 618 C CA . GLY A 1 77 ? -1.432 41.594 3.33 1 95.94 77 GLY A CA 1
ATOM 619 C C . GLY A 1 77 ? -0.303 41.969 4.277 1 95.94 77 GLY A C 1
ATOM 620 O O . GLY A 1 77 ? -0.058 43.125 4.551 1 95.94 77 GLY A O 1
ATOM 621 N N . ILE A 1 78 ? 0.311 40.969 4.773 1 96.88 78 ILE A N 1
ATOM 622 C CA . ILE A 1 78 ? 1.456 41.188 5.652 1 96.88 78 ILE A CA 1
ATOM 623 C C . ILE A 1 78 ? 2.574 41.875 4.879 1 96.88 78 ILE A C 1
ATOM 625 O O . ILE A 1 78 ? 3.141 42.875 5.352 1 96.88 78 ILE A O 1
ATOM 629 N N . LEU A 1 79 ? 2.879 41.406 3.709 1 96.5 79 LEU A N 1
ATOM 630 C CA . LEU A 1 79 ? 3.963 41.938 2.889 1 96.5 79 LEU A CA 1
ATOM 631 C C . LEU A 1 79 ? 3.734 43.406 2.572 1 96.5 79 LEU A C 1
ATOM 633 O O . LEU A 1 79 ? 4.688 44.188 2.512 1 96.5 79 LEU A O 1
ATOM 637 N N . GLU A 1 80 ? 2.514 43.781 2.377 1 95.62 80 GLU A N 1
ATOM 638 C CA . GLU A 1 80 ? 2.168 45.156 2.025 1 95.62 80 GLU A CA 1
ATOM 639 C C . GLU A 1 80 ? 2.525 46.125 3.154 1 95.62 80 GLU A C 1
ATOM 641 O O . GLU A 1 80 ? 2.643 47.312 2.934 1 95.62 80 GLU A O 1
ATOM 646 N N . ASN A 1 81 ? 2.695 45.594 4.363 1 94.88 81 ASN A N 1
ATOM 647 C CA . ASN A 1 81 ? 2.963 46.438 5.523 1 94.88 81 ASN A CA 1
ATOM 648 C C . ASN A 1 81 ? 4.438 46.406 5.906 1 94.88 81 ASN A C 1
ATOM 650 O O . ASN A 1 81 ? 4.84 47.031 6.891 1 94.88 81 ASN A O 1
ATOM 654 N N . LEU A 1 82 ? 5.223 45.688 5.164 1 96.44 82 LEU A N 1
ATOM 655 C CA . LEU A 1 82 ? 6.656 45.625 5.426 1 96.44 82 LEU A CA 1
ATOM 656 C C . LEU A 1 82 ? 7.402 46.688 4.652 1 96.44 82 LEU A C 1
ATOM 658 O O . LEU A 1 82 ? 6.992 47.062 3.553 1 96.44 82 LEU A O 1
ATOM 662 N N . THR A 1 83 ? 8.5 47.094 5.258 1 96 83 THR A N 1
ATOM 663 C CA . THR A 1 83 ? 9.414 47.969 4.512 1 96 83 THR A CA 1
ATOM 664 C C . THR A 1 83 ? 10.172 47.156 3.457 1 96 83 THR A C 1
ATOM 666 O O . THR A 1 83 ? 10.203 45.938 3.506 1 96 83 THR A O 1
ATOM 669 N N . ALA A 1 84 ? 10.727 47.844 2.533 1 95.94 84 ALA A N 1
ATOM 670 C CA . ALA A 1 84 ? 11.516 47.219 1.485 1 95.94 84 ALA A CA 1
ATOM 671 C C . ALA A 1 84 ? 12.617 46.344 2.082 1 95.94 84 ALA A C 1
ATOM 673 O O . ALA A 1 84 ? 12.844 45.219 1.633 1 95.94 84 ALA A O 1
ATOM 674 N N . LYS A 1 85 ? 13.312 46.906 3.049 1 95.5 85 LYS A N 1
ATOM 675 C CA . LYS A 1 85 ? 14.391 46.188 3.717 1 95.5 85 LYS A CA 1
ATOM 676 C C . LYS A 1 85 ? 13.859 44.938 4.41 1 95.5 85 LYS A C 1
ATOM 678 O O . LYS A 1 85 ? 14.438 43.844 4.285 1 95.5 85 LYS A O 1
ATOM 683 N N . GLN A 1 86 ? 12.758 45.094 5.145 1 96.31 86 GLN A N 1
ATOM 684 C CA . GLN A 1 86 ? 12.117 43.969 5.816 1 96.31 86 GLN A CA 1
ATOM 685 C C . GLN A 1 86 ? 11.68 42.906 4.812 1 96.31 86 GLN A C 1
ATOM 687 O O . GLN A 1 86 ? 11.852 41.688 5.055 1 96.31 86 GLN A O 1
ATOM 692 N N . THR A 1 87 ? 11.117 43.344 3.73 1 97 87 THR A N 1
ATOM 693 C CA . THR A 1 87 ? 10.617 42.469 2.691 1 97 87 THR A CA 1
ATOM 694 C C . THR A 1 87 ? 11.742 41.594 2.119 1 97 87 THR A C 1
ATOM 696 O O . THR A 1 87 ? 11.602 40.375 1.99 1 97 87 THR A O 1
ATOM 699 N N . HIS A 1 88 ? 12.781 42.219 1.781 1 96.19 88 HIS A N 1
ATOM 700 C CA . HIS A 1 88 ? 13.93 41.5 1.223 1 96.19 88 HIS A CA 1
ATOM 701 C C . HIS A 1 88 ? 14.445 40.438 2.188 1 96.19 88 HIS A C 1
ATOM 703 O O . HIS A 1 88 ? 14.664 39.312 1.794 1 96.19 88 HIS A O 1
ATOM 709 N N . PHE A 1 89 ? 14.609 40.844 3.365 1 96.12 89 PHE A N 1
ATOM 710 C CA . PHE A 1 89 ? 15.078 39.906 4.387 1 96.12 89 PHE A CA 1
ATOM 711 C C . PHE A 1 89 ? 14.094 38.781 4.566 1 96.12 89 PHE A C 1
ATOM 713 O O . PHE A 1 89 ? 14.492 37.594 4.59 1 96.12 89 PHE A O 1
ATOM 720 N N . PHE A 1 90 ? 12.875 39.031 4.695 1 97.38 90 PHE A N 1
ATOM 721 C CA . PHE A 1 90 ? 11.812 38.062 4.91 1 97.38 90 PHE A CA 1
ATOM 722 C C . PHE A 1 90 ? 11.781 37.031 3.785 1 97.38 90 PHE A C 1
ATOM 724 O O . PHE A 1 90 ? 11.797 35.812 4.043 1 97.38 90 PHE A O 1
ATOM 731 N N . ILE A 1 91 ? 11.758 37.5 2.574 1 97.38 91 ILE A N 1
ATOM 732 C CA . ILE A 1 91 ? 11.664 36.625 1.406 1 97.38 91 ILE A CA 1
ATOM 733 C C . ILE A 1 91 ? 12.859 35.656 1.378 1 97.38 91 ILE A C 1
ATOM 735 O O . ILE A 1 91 ? 12.688 34.469 1.217 1 97.38 91 ILE A O 1
ATOM 739 N N . ASN A 1 92 ? 14.008 36.188 1.627 1 96.75 92 ASN A N 1
ATOM 740 C CA . ASN A 1 92 ? 15.211 35.375 1.61 1 96.75 92 ASN A CA 1
ATOM 741 C C . ASN A 1 92 ? 15.18 34.312 2.691 1 96.75 92 ASN A C 1
ATOM 743 O O . ASN A 1 92 ? 15.57 33.156 2.445 1 96.75 92 ASN A O 1
ATOM 747 N N . ARG A 1 93 ? 14.703 34.656 3.838 1 96.56 93 ARG A N 1
ATOM 748 C CA . ARG A 1 93 ? 14.641 33.719 4.957 1 96.56 93 ARG A CA 1
ATOM 749 C C . ARG A 1 93 ? 13.617 32.625 4.699 1 96.56 93 ARG A C 1
ATOM 751 O O . ARG A 1 93 ? 13.883 31.438 4.957 1 96.56 93 ARG A O 1
ATOM 758 N N . VAL A 1 94 ? 12.445 32.969 4.137 1 97.19 94 VAL A N 1
ATOM 759 C CA . VAL A 1 94 ? 11.391 31.984 3.881 1 97.19 94 VAL A CA 1
ATOM 760 C C . VAL A 1 94 ? 11.828 31.031 2.779 1 97.19 94 VAL A C 1
ATOM 762 O O . VAL A 1 94 ? 11.664 29.812 2.904 1 97.19 94 VAL A O 1
ATOM 765 N N . ILE A 1 95 ? 12.414 31.594 1.752 1 97.06 95 ILE A N 1
ATOM 766 C CA . ILE A 1 95 ? 12.867 30.781 0.627 1 97.06 95 ILE A CA 1
ATOM 767 C C . ILE A 1 95 ? 14 29.859 1.078 1 97.06 95 ILE A C 1
ATOM 769 O O . ILE A 1 95 ? 14.055 28.688 0.678 1 97.06 95 ILE A O 1
ATOM 773 N N . SER A 1 96 ? 14.828 30.297 1.992 1 95.69 96 SER A N 1
ATOM 774 C CA . SER A 1 96 ? 15.922 29.5 2.523 1 95.69 96 SER A CA 1
ATOM 775 C C . SER A 1 96 ? 15.398 28.312 3.324 1 95.69 96 SER A C 1
ATOM 777 O O . SER A 1 96 ? 16.016 27.234 3.326 1 95.69 96 SER A O 1
ATOM 779 N N . ASN A 1 97 ? 14.266 28.469 3.936 1 94 97 ASN A N 1
ATOM 780 C CA . ASN A 1 97 ? 13.672 27.438 4.781 1 94 97 ASN A CA 1
ATOM 781 C C . ASN A 1 97 ? 12.844 26.453 3.965 1 94 97 ASN A C 1
ATOM 783 O O . ASN A 1 97 ? 12.477 25.375 4.457 1 94 97 ASN A O 1
ATOM 787 N N . SER A 1 98 ? 12.562 26.734 2.816 1 93.94 98 SER A N 1
ATOM 788 C CA . SER A 1 98 ? 11.742 25.891 1.954 1 93.94 98 SER A CA 1
ATOM 789 C C . SER A 1 98 ? 12.203 25.969 0.504 1 93.94 98 SER A C 1
ATOM 791 O O . SER A 1 98 ? 13.297 25.5 0.175 1 93.94 98 SER A O 1
ATOM 793 N N . SER A 1 99 ? 11.516 26.438 -0.451 1 95.88 99 SER A N 1
ATOM 794 C CA . SER A 1 99 ? 11.867 26.672 -1.851 1 95.88 99 SER A CA 1
ATOM 795 C C . SER A 1 99 ? 11.141 27.891 -2.41 1 95.88 99 SER A C 1
ATOM 797 O O . SER A 1 99 ? 10.148 28.344 -1.834 1 95.88 99 SER A O 1
ATOM 799 N N . ARG A 1 100 ? 11.797 28.438 -3.408 1 96.25 100 ARG A N 1
ATOM 800 C CA . ARG A 1 100 ? 11.172 29.562 -4.09 1 96.25 100 ARG A CA 1
ATOM 801 C C . ARG A 1 100 ? 9.75 29.219 -4.531 1 96.25 100 ARG A C 1
ATOM 803 O O . ARG A 1 100 ? 8.836 30.031 -4.371 1 96.25 100 ARG A O 1
ATOM 810 N N . ARG A 1 101 ? 9.57 28.031 -4.992 1 97.25 101 ARG A N 1
ATOM 811 C CA . ARG A 1 101 ? 8.258 27.578 -5.438 1 97.25 101 ARG A CA 1
ATOM 812 C C . ARG A 1 101 ? 7.262 27.562 -4.285 1 97.25 101 ARG A C 1
ATOM 814 O O . ARG A 1 101 ? 6.156 28.094 -4.41 1 97.25 101 ARG A O 1
ATOM 821 N N . THR A 1 102 ? 7.68 27.047 -3.195 1 97.19 102 THR A N 1
ATOM 822 C CA . THR A 1 102 ? 6.816 26.969 -2.021 1 97.19 102 THR A CA 1
ATOM 823 C C . THR A 1 102 ? 6.469 28.359 -1.499 1 97.19 102 THR A C 1
ATOM 825 O O . THR A 1 102 ? 5.336 28.609 -1.087 1 97.19 102 THR A O 1
ATOM 828 N N . TYR A 1 103 ? 7.422 29.25 -1.531 1 97.88 103 TYR A N 1
ATOM 829 C CA . TYR A 1 103 ? 7.199 30.625 -1.076 1 97.88 103 TYR A CA 1
ATOM 830 C C . TYR A 1 103 ? 6.027 31.266 -1.813 1 97.88 103 TYR A C 1
ATOM 832 O O . TYR A 1 103 ? 5.117 31.797 -1.188 1 97.88 103 TYR A O 1
ATOM 840 N N . TYR A 1 104 ? 6.012 31.141 -3.061 1 98 104 TYR A N 1
ATOM 841 C CA . TYR A 1 104 ? 4.992 31.828 -3.846 1 98 104 TYR A CA 1
ATOM 842 C C . TYR A 1 104 ? 3.623 31.188 -3.641 1 98 104 TYR A C 1
ATOM 844 O O . TYR A 1 104 ? 2.605 31.891 -3.598 1 98 104 TYR A O 1
ATOM 852 N N . ARG A 1 105 ? 3.635 29.891 -3.527 1 98 105 ARG A N 1
ATOM 853 C CA . ARG A 1 105 ? 2.371 29.188 -3.328 1 98 105 ARG A CA 1
ATOM 854 C C . ARG A 1 105 ? 1.747 29.562 -1.985 1 98 105 ARG A C 1
ATOM 856 O O . ARG A 1 105 ? 0.535 29.766 -1.893 1 98 105 ARG A O 1
ATOM 863 N N . VAL A 1 106 ? 2.594 29.688 -1.01 1 98.19 106 VAL A N 1
ATOM 864 C CA . VAL A 1 106 ? 2.107 30.016 0.325 1 98.19 106 VAL A CA 1
ATOM 865 C C . VAL A 1 106 ? 1.722 31.484 0.385 1 98.19 106 VAL A C 1
ATOM 867 O O . VAL A 1 106 ? 0.687 31.844 0.952 1 98.19 106 VAL A O 1
ATOM 870 N N . ARG A 1 107 ? 2.498 32.281 -0.155 1 98.12 107 ARG A N 1
ATOM 871 C CA . ARG A 1 107 ? 2.248 33.719 -0.192 1 98.12 107 ARG A CA 1
ATOM 872 C C . ARG A 1 107 ? 0.872 34.031 -0.778 1 98.12 107 ARG A C 1
ATOM 874 O O . ARG A 1 107 ? 0.124 34.844 -0.232 1 98.12 107 ARG A O 1
ATOM 881 N N . ASN A 1 108 ? 0.562 33.312 -1.874 1 98.06 108 ASN A N 1
ATOM 882 C CA . ASN A 1 108 ? -0.662 33.562 -2.629 1 98.06 108 ASN A CA 1
ATOM 883 C C . ASN A 1 108 ? -1.847 32.781 -2.043 1 98.06 108 ASN A C 1
ATOM 885 O O . ASN A 1 108 ? -2.977 32.938 -2.516 1 98.06 108 ASN A O 1
ATOM 889 N N . GLY A 1 109 ? -1.633 31.938 -1.132 1 97.81 109 GLY A N 1
ATOM 890 C CA . GLY A 1 109 ? -2.689 31.172 -0.486 1 97.81 109 GLY A CA 1
ATOM 891 C C . GLY A 1 109 ? -3.045 29.891 -1.228 1 97.81 109 GLY A C 1
ATOM 892 O O . GLY A 1 109 ? -4.086 29.281 -0.965 1 97.81 109 GLY A O 1
ATOM 893 N N . GLU A 1 110 ? -2.197 29.516 -2.152 1 97.81 110 GLU A N 1
ATOM 894 C CA . GLU A 1 110 ? -2.414 28.266 -2.873 1 97.81 110 GLU A CA 1
ATOM 895 C C . GLU A 1 110 ? -2.131 27.062 -1.982 1 97.81 110 GLU A C 1
ATOM 897 O O . GLU A 1 110 ? -2.797 26.031 -2.094 1 97.81 110 GLU A O 1
ATOM 902 N N . ARG A 1 111 ? -1.118 27.203 -1.213 1 97.19 111 ARG A N 1
ATOM 903 C CA . ARG A 1 111 ? -0.777 26.203 -0.194 1 97.19 111 ARG A CA 1
ATOM 904 C C . ARG A 1 111 ? -0.974 26.781 1.207 1 97.19 111 ARG A C 1
ATOM 906 O O . ARG A 1 111 ? -0.406 27.812 1.547 1 97.19 111 ARG A O 1
ATOM 913 N N . ALA A 1 112 ? -1.709 26.062 1.977 1 97.31 112 ALA A N 1
ATOM 914 C CA . ALA A 1 112 ? -2.023 26.547 3.318 1 97.31 112 ALA A CA 1
ATOM 915 C C . ALA A 1 112 ? -0.854 26.328 4.27 1 97.31 112 ALA A C 1
ATOM 917 O O . ALA A 1 112 ? 0.036 25.516 3.992 1 97.31 112 ALA A O 1
ATOM 918 N N . LEU A 1 113 ? -0.877 27.016 5.348 1 97.5 113 LEU A N 1
ATOM 919 C CA . LEU A 1 113 ? 0.117 26.891 6.41 1 97.5 113 LEU A CA 1
ATOM 920 C C . LEU A 1 113 ? -0.481 26.219 7.641 1 97.5 113 LEU A C 1
ATOM 922 O O . LEU A 1 113 ? -1.52 26.656 8.148 1 97.5 113 LEU A O 1
ATOM 926 N N . SER A 1 114 ? 0.123 25.203 8.078 1 95.62 114 SER A N 1
ATOM 927 C CA . SER A 1 114 ? -0.228 24.594 9.359 1 95.62 114 SER A CA 1
ATOM 928 C C . SER A 1 114 ? 0.108 25.531 10.516 1 95.62 114 SER A C 1
ATOM 930 O O . SER A 1 114 ? 0.8 26.531 10.336 1 95.62 114 SER A O 1
ATOM 932 N N . PRO A 1 115 ? -0.379 25.188 11.727 1 96.56 115 PRO A N 1
ATOM 933 C CA . PRO A 1 115 ? -0.046 26.031 12.883 1 96.56 115 PRO A CA 1
ATOM 934 C C . PRO A 1 115 ? 1.459 26.156 13.102 1 96.56 115 PRO A C 1
ATOM 936 O O . PRO A 1 115 ? 1.954 27.25 13.383 1 96.56 115 PRO A O 1
ATOM 939 N N . ALA A 1 116 ? 2.137 25.109 12.875 1 94.69 116 ALA A N 1
ATOM 940 C CA . ALA A 1 116 ? 3.586 25.156 13.047 1 94.69 116 ALA A CA 1
ATOM 941 C C . ALA A 1 116 ? 4.238 26.047 11.992 1 94.69 116 ALA A C 1
ATOM 943 O O . ALA A 1 116 ? 5.141 26.828 12.305 1 94.69 116 ALA A O 1
ATOM 944 N N . GLU A 1 117 ? 3.793 25.922 10.828 1 95.5 117 GLU A N 1
ATOM 945 C CA . GLU A 1 117 ? 4.324 26.75 9.75 1 95.5 117 GLU A CA 1
ATOM 946 C C . GLU A 1 117 ? 3.98 28.219 9.961 1 95.5 117 GLU A C 1
ATOM 948 O O . GLU A 1 117 ? 4.785 29.109 9.648 1 95.5 117 GLU A O 1
ATOM 953 N N . GLN A 1 118 ? 2.85 28.469 10.414 1 97.62 118 GLN A N 1
ATOM 954 C CA . GLN A 1 118 ? 2.463 29.828 10.766 1 97.62 118 GLN A CA 1
ATOM 955 C C . GLN A 1 118 ? 3.436 30.422 11.781 1 97.62 118 GLN A C 1
ATOM 957 O O . GLN A 1 118 ? 3.912 31.547 11.602 1 97.62 118 GLN A O 1
ATOM 962 N N . GLN A 1 119 ? 3.672 29.641 12.766 1 97.25 119 GLN A N 1
ATOM 963 C CA . GLN A 1 119 ? 4.574 30.109 13.812 1 97.25 119 GLN A CA 1
ATOM 964 C C . GLN A 1 119 ? 5.961 30.406 13.25 1 97.25 119 GLN A C 1
ATOM 966 O O . GLN A 1 119 ? 6.605 31.375 13.664 1 97.25 119 GLN A O 1
ATOM 971 N N . ASN A 1 120 ? 6.367 29.609 12.312 1 97 120 ASN A N 1
ATOM 972 C CA . ASN A 1 120 ? 7.652 29.859 11.664 1 97 120 ASN A CA 1
ATOM 973 C C . ASN A 1 120 ? 7.66 31.188 10.922 1 97 120 ASN A C 1
ATOM 975 O O . ASN A 1 120 ? 8.625 31.953 11.023 1 97 120 ASN A O 1
ATOM 979 N N . ILE A 1 121 ? 6.641 31.438 10.195 1 97.56 121 ILE A N 1
ATOM 980 C CA . ILE A 1 121 ? 6.508 32.688 9.469 1 97.56 121 ILE A CA 1
ATOM 981 C C . ILE A 1 121 ? 6.504 33.875 10.453 1 97.56 121 ILE A C 1
ATOM 983 O O . ILE A 1 121 ? 7.191 34.875 10.234 1 97.56 121 ILE A O 1
ATOM 987 N N . ILE A 1 122 ? 5.77 33.719 11.539 1 97.38 122 ILE A N 1
ATOM 988 C CA . ILE A 1 122 ? 5.664 34.75 12.562 1 97.38 122 ILE A CA 1
ATOM 989 C C . ILE A 1 122 ? 7.035 35 13.172 1 97.38 122 ILE A C 1
ATOM 991 O O . ILE A 1 122 ? 7.422 36.156 13.367 1 97.38 122 ILE A O 1
ATOM 995 N N . ASN A 1 123 ? 7.785 33.969 13.398 1 96.94 123 ASN A N 1
ATOM 996 C CA . ASN A 1 123 ? 9.125 34.125 13.953 1 96.94 123 ASN A CA 1
ATOM 997 C C . ASN A 1 123 ? 10.039 34.906 13.016 1 96.94 123 ASN A C 1
ATOM 999 O O . ASN A 1 123 ? 10.812 35.75 13.461 1 96.94 123 ASN A O 1
ATOM 1003 N N . ILE A 1 124 ? 9.984 34.625 11.797 1 97.38 124 ILE A N 1
ATOM 1004 C CA . ILE A 1 124 ? 10.805 35.312 10.812 1 97.38 124 ILE A CA 1
ATOM 1005 C C . ILE A 1 124 ? 10.414 36.781 10.766 1 97.38 124 ILE A C 1
ATOM 1007 O O . ILE A 1 124 ? 11.281 37.656 10.703 1 97.38 124 ILE A O 1
ATOM 1011 N N . LEU A 1 125 ? 9.156 37.094 10.805 1 97.75 125 LEU A N 1
ATOM 1012 C CA . LEU A 1 125 ? 8.68 38.469 10.805 1 97.75 125 LEU A CA 1
ATOM 1013 C C . LEU A 1 125 ? 9.172 39.219 12.039 1 97.75 125 LEU A C 1
ATOM 1015 O O . LEU A 1 125 ? 9.586 40.375 11.938 1 97.75 125 LEU A O 1
ATOM 1019 N N . LYS A 1 126 ? 9.109 38.562 13.141 1 96.06 126 LYS A N 1
ATOM 1020 C CA . LYS A 1 126 ? 9.609 39.188 14.367 1 96.06 126 LYS A CA 1
ATOM 1021 C C . LYS A 1 126 ? 11.102 39.469 14.258 1 96.06 126 LYS A C 1
ATOM 1023 O O . LYS A 1 126 ? 11.562 40.531 14.703 1 96.06 126 LYS A O 1
ATOM 1028 N N . GLU A 1 127 ? 11.758 38.594 13.656 1 95.62 127 GLU A N 1
ATOM 1029 C CA . GLU A 1 127 ? 13.188 38.781 13.438 1 95.62 127 GLU A CA 1
ATOM 1030 C C . GLU A 1 127 ? 13.438 40 12.562 1 95.62 127 GLU A C 1
ATOM 1032 O O . GLU A 1 127 ? 14.469 40.688 12.695 1 95.62 127 GLU A O 1
ATOM 1037 N N . CYS A 1 128 ? 12.516 40.281 11.719 1 93.94 128 CYS A N 1
ATOM 1038 C CA . CYS A 1 128 ? 12.609 41.406 10.805 1 93.94 128 CYS A CA 1
ATOM 1039 C C . CYS A 1 128 ? 12.266 42.719 11.516 1 93.94 128 CYS A C 1
ATOM 1041 O O . CYS A 1 128 ? 12.391 43.812 10.938 1 93.94 128 CYS A O 1
ATOM 1043 N N . GLY A 1 129 ? 11.695 42.656 12.75 1 93.31 129 GLY A N 1
ATOM 1044 C CA . GLY A 1 129 ? 11.391 43.844 13.516 1 93.31 129 GLY A CA 1
ATOM 1045 C C . GLY A 1 129 ? 9.938 44.281 13.383 1 93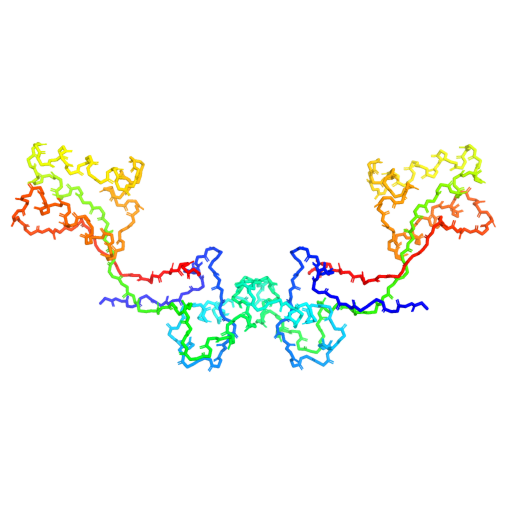.31 129 GLY A C 1
ATOM 1046 O O . GLY A 1 129 ? 9.602 45.438 13.648 1 93.31 129 GLY A O 1
ATOM 1047 N N . VAL A 1 130 ? 9.18 43.312 12.906 1 93.19 130 VAL A N 1
ATOM 1048 C CA . VAL A 1 130 ? 7.77 43.656 12.75 1 93.19 130 VAL A CA 1
ATOM 1049 C C . VAL A 1 130 ? 7.129 43.844 14.125 1 93.19 130 VAL A C 1
ATOM 1051 O O . VAL A 1 130 ? 7.324 43.031 15.031 1 93.19 130 VAL A O 1
ATOM 1054 N N . THR A 1 131 ? 6.301 45 14.25 1 89.88 131 THR A N 1
ATOM 1055 C CA . THR A 1 131 ? 5.707 45.312 15.539 1 89.88 131 THR A CA 1
ATOM 1056 C C . THR A 1 131 ? 4.184 45.312 15.453 1 89.88 131 THR A C 1
ATOM 1058 O O . THR A 1 131 ? 3.502 45.375 16.484 1 89.88 131 THR A O 1
ATOM 1061 N N . PHE A 1 132 ? 3.666 45.312 14.25 1 90.62 132 PHE A N 1
ATOM 1062 C CA . PHE A 1 132 ? 2.217 45.281 14.094 1 90.62 132 PHE A CA 1
ATOM 1063 C C . PHE A 1 132 ? 1.662 43.875 14.305 1 90.62 132 PHE A C 1
ATOM 1065 O O . PHE A 1 132 ? 2.42 42.906 14.367 1 90.62 132 PHE A O 1
ATOM 1072 N N . SER A 1 133 ? 0.396 43.844 14.469 1 91.5 133 SER A N 1
ATOM 1073 C CA . SER A 1 133 ? -0.276 42.531 14.609 1 91.5 133 SER A CA 1
ATOM 1074 C C . SER A 1 133 ? -0.215 41.75 13.32 1 91.5 133 SER A C 1
ATOM 1076 O O . SER A 1 133 ? -0.53 42.25 12.242 1 91.5 133 SER A O 1
ATOM 1078 N N . ILE A 1 134 ? 0.231 40.562 13.445 1 94.62 134 ILE A N 1
ATOM 1079 C CA . ILE A 1 134 ? 0.399 39.688 12.297 1 94.62 134 ILE A CA 1
ATOM 1080 C C . ILE A 1 134 ? -0.877 38.875 12.07 1 94.62 134 ILE A C 1
ATOM 1082 O O . ILE A 1 134 ? -1.286 38.125 12.938 1 94.62 134 ILE A O 1
ATOM 1086 N N . GLU A 1 135 ? -1.478 39.156 10.914 1 96.38 135 GLU A N 1
ATOM 1087 C CA . GLU A 1 135 ? -2.664 38.438 10.492 1 96.38 135 GLU A CA 1
ATOM 1088 C C . GLU A 1 135 ? -2.535 37.938 9.047 1 96.38 135 GLU A C 1
ATOM 1090 O O . GLU A 1 135 ? -2.283 38.75 8.141 1 96.38 135 GLU A O 1
ATOM 1095 N N . PHE A 1 136 ? -2.744 36.719 8.906 1 98.44 136 PHE A N 1
ATOM 1096 C CA . PHE A 1 136 ? -2.711 36.188 7.551 1 98.44 136 PHE A CA 1
ATOM 1097 C C . PHE A 1 136 ? -3.959 36.594 6.777 1 98.44 136 PHE A C 1
ATOM 1099 O O . PHE A 1 136 ? -4.887 37.188 7.348 1 98.44 136 PHE A O 1
ATOM 1106 N N . ASP A 1 137 ? -3.912 36.312 5.52 1 98.19 137 ASP A N 1
ATOM 1107 C CA . ASP A 1 137 ? -4.965 36.844 4.652 1 98.19 137 ASP A CA 1
ATOM 1108 C C . ASP A 1 137 ? -6.305 36.188 4.957 1 98.19 137 ASP A C 1
ATOM 1110 O O . ASP A 1 137 ? -7.355 36.812 4.883 1 98.19 137 ASP A O 1
ATOM 1114 N N . SER A 1 138 ? -6.273 34.906 5.23 1 98.25 138 SER A N 1
ATOM 1115 C CA . SER A 1 138 ? -7.477 34.188 5.637 1 98.25 138 SER A CA 1
ATOM 1116 C C . SER A 1 138 ? -7.129 32.938 6.438 1 98.25 138 SER A C 1
ATOM 1118 O O . SER A 1 138 ? -5.957 32.562 6.539 1 98.25 138 SER A O 1
ATOM 1120 N N . TYR A 1 139 ? -8.227 32.375 7.105 1 97.94 139 TYR A N 1
ATOM 1121 C CA . TYR A 1 139 ? -8.07 31.188 7.93 1 97.94 139 TYR A CA 1
ATOM 1122 C C . TYR A 1 139 ? -9.195 30.188 7.664 1 97.94 139 TYR A C 1
ATOM 1124 O O . TYR A 1 139 ? -10.273 30.562 7.203 1 97.94 139 TYR A O 1
ATOM 1132 N N . PHE A 1 140 ? -8.859 28.922 7.883 1 96.12 140 PHE A N 1
ATOM 1133 C CA . PHE A 1 140 ? -9.891 27.891 7.875 1 96.12 140 PHE A CA 1
ATOM 1134 C C . PHE A 1 140 ? -9.516 26.75 8.805 1 96.12 140 PHE A C 1
ATOM 1136 O O . PHE A 1 140 ? -8.352 26.594 9.164 1 96.12 140 PHE A O 1
ATOM 1143 N N . GLU A 1 141 ? -10.484 26.031 9.203 1 95.44 141 GLU A N 1
ATOM 1144 C CA . GLU A 1 141 ? -10.266 24.859 10.055 1 95.44 141 GLU A CA 1
ATOM 1145 C C . GLU A 1 141 ? -10.266 23.578 9.242 1 95.44 141 GLU A C 1
ATOM 1147 O O . GLU A 1 141 ? -11.07 23.422 8.32 1 95.44 141 GLU A O 1
ATOM 1152 N N . ASP A 1 142 ? -9.312 22.703 9.531 1 94.62 142 ASP A N 1
ATOM 1153 C CA . ASP A 1 142 ? -9.258 21.391 8.867 1 94.62 142 ASP A CA 1
ATOM 1154 C C . ASP A 1 142 ? -8.477 20.391 9.703 1 94.62 142 ASP A C 1
ATOM 1156 O O . ASP A 1 142 ? -7.871 20.75 10.719 1 94.62 142 ASP A O 1
ATOM 1160 N N . TYR A 1 143 ? -8.562 19.125 9.273 1 95.06 143 TYR A N 1
ATOM 1161 C CA . TYR A 1 143 ? -7.812 18.047 9.93 1 95.06 143 TYR A CA 1
ATOM 1162 C C . TYR A 1 143 ? -6.34 18.109 9.555 1 95.06 143 TYR A C 1
ATOM 1164 O O . TYR A 1 143 ? -5.992 18.484 8.43 1 95.06 143 TYR A O 1
ATOM 1172 N N . TYR A 1 144 ? -5.484 17.781 10.477 1 93.69 144 TYR A N 1
ATOM 1173 C CA . TYR A 1 144 ? -4.055 17.641 10.227 1 93.69 144 TYR A CA 1
ATOM 1174 C C . TYR A 1 144 ? -3.664 16.188 10.023 1 93.69 144 TYR A C 1
ATOM 1176 O O . TYR A 1 144 ? -3.574 15.422 10.992 1 93.69 144 TYR A O 1
ATOM 1184 N N . TRP A 1 145 ? -3.396 15.797 8.75 1 93.12 145 TRP A N 1
ATOM 1185 C CA . TRP A 1 145 ? -3.059 14.43 8.391 1 93.12 145 TRP A CA 1
ATOM 1186 C C . TRP A 1 145 ? -1.55 14.203 8.438 1 93.12 145 TRP A C 1
ATOM 1188 O O . TRP A 1 145 ? -0.858 14.383 7.434 1 93.12 145 TRP A O 1
ATOM 1198 N N . SER A 1 146 ? -1.116 13.906 9.617 1 86.25 146 SER A N 1
ATOM 1199 C CA . SER A 1 146 ? 0.316 13.672 9.766 1 86.25 146 SER A CA 1
ATOM 1200 C C . SER A 1 146 ? 0.721 12.336 9.164 1 86.25 146 SER A C 1
ATOM 1202 O O . SER A 1 146 ? 0.101 11.305 9.445 1 86.25 146 SER A O 1
ATOM 1204 N N . ASN A 1 147 ? 1.654 12.328 8.219 1 77.56 147 ASN A N 1
ATOM 1205 C CA . ASN A 1 147 ? 2.146 11.078 7.645 1 77.56 14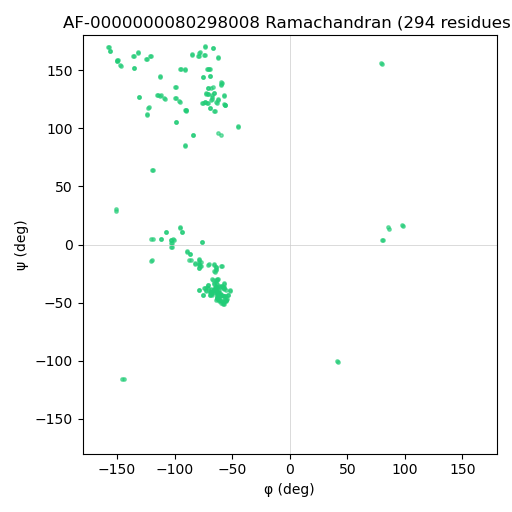7 ASN A CA 1
ATOM 1206 C C . ASN A 1 147 ? 3.422 10.609 8.344 1 77.56 147 ASN A C 1
ATOM 1208 O O . ASN A 1 147 ? 4.188 9.82 7.777 1 77.56 147 ASN A O 1
ATOM 1212 N N . THR A 1 148 ? 3.623 11.25 9.516 1 72.75 148 THR A N 1
ATOM 1213 C CA . THR A 1 148 ? 4.82 10.867 10.25 1 72.75 148 THR A CA 1
ATOM 1214 C C . THR A 1 148 ? 4.719 9.414 10.719 1 72.75 148 THR A C 1
ATOM 1216 O O . THR A 1 148 ? 3.729 9.023 11.344 1 72.75 148 THR A O 1
ATOM 1219 N N . LEU A 1 149 ? 5.703 8.578 10.086 1 77.62 149 LEU A N 1
ATOM 1220 C CA . LEU A 1 149 ? 5.766 7.164 10.453 1 77.62 149 LEU A CA 1
ATOM 1221 C C . LEU A 1 149 ? 6.965 6.887 11.352 1 77.62 149 LEU A C 1
ATOM 1223 O O . LEU A 1 149 ? 7.992 7.566 11.25 1 77.62 149 LEU A O 1
ATOM 1227 N N . MET B 1 1 ? 9.234 -35.375 -0.685 1 41.75 1 MET B N 1
ATOM 1228 C CA . MET B 1 1 ? 9.633 -34.062 -1.12 1 41.75 1 MET B CA 1
ATOM 1229 C C . MET B 1 1 ? 9.586 -33.062 0.04 1 41.75 1 MET B C 1
ATOM 1231 O O . MET B 1 1 ? 8.648 -33.094 0.836 1 41.75 1 MET B O 1
ATOM 1235 N N . LYS B 1 2 ? 10.641 -32.469 0.495 1 52.25 2 LYS B N 1
ATOM 1236 C CA . LYS B 1 2 ? 10.758 -31.672 1.704 1 52.25 2 LYS B CA 1
ATOM 1237 C C . LYS B 1 2 ? 9.852 -30.438 1.637 1 52.25 2 LYS B C 1
ATOM 1239 O O . LYS B 1 2 ? 9.914 -29.672 0.678 1 52.25 2 LYS B O 1
ATOM 1244 N N . GLU B 1 3 ? 8.695 -30.562 2.201 1 63.81 3 GLU B N 1
ATOM 1245 C CA . GLU B 1 3 ? 7.766 -29.453 2.301 1 63.81 3 GLU B CA 1
ATOM 1246 C C . GLU B 1 3 ? 8.484 -28.172 2.754 1 63.81 3 GLU B C 1
ATOM 1248 O O . GLU B 1 3 ? 9.211 -28.188 3.748 1 63.81 3 GLU B O 1
ATOM 1253 N N . LYS B 1 4 ? 8.719 -27.344 1.768 1 75.31 4 LYS B N 1
ATOM 1254 C CA . LYS B 1 4 ? 9.375 -26.078 2.084 1 75.31 4 LYS B CA 1
ATOM 1255 C C . LYS B 1 4 ? 8.57 -25.297 3.121 1 75.31 4 LYS B C 1
ATOM 1257 O O . LYS B 1 4 ? 7.355 -25.156 3.004 1 75.31 4 LYS B O 1
ATOM 1262 N N . GLU B 1 5 ? 9.188 -25.016 4.219 1 88.38 5 GLU B N 1
ATOM 1263 C CA . GLU B 1 5 ? 8.539 -24.203 5.234 1 88.38 5 GLU B CA 1
ATOM 1264 C C . GLU B 1 5 ? 8.359 -22.766 4.75 1 88.38 5 GLU B C 1
ATOM 1266 O O . GLU B 1 5 ? 9.297 -22.156 4.215 1 88.38 5 GLU B O 1
ATOM 1271 N N . LEU B 1 6 ? 7.191 -22.312 4.777 1 94.88 6 LEU B N 1
ATOM 1272 C CA . LEU B 1 6 ? 6.848 -20.969 4.328 1 94.88 6 LEU B CA 1
ATOM 1273 C C . LEU B 1 6 ? 7.547 -19.906 5.18 1 94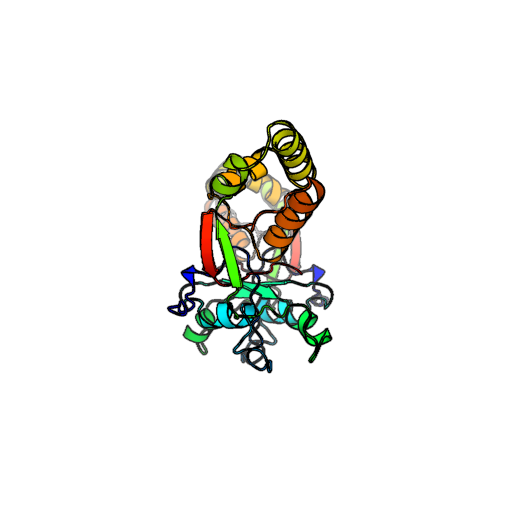.88 6 LEU B C 1
ATOM 1275 O O . LEU B 1 6 ? 7.527 -20 6.41 1 94.88 6 LEU B O 1
ATOM 1279 N N . ALA B 1 7 ? 8.281 -19.031 4.527 1 95.56 7 ALA B N 1
ATOM 1280 C CA . ALA B 1 7 ? 8.93 -17.891 5.184 1 95.56 7 ALA B CA 1
ATOM 1281 C C . ALA B 1 7 ? 8.453 -16.562 4.594 1 95.56 7 ALA B C 1
ATOM 1283 O O . ALA B 1 7 ? 7.922 -16.531 3.48 1 95.56 7 ALA B O 1
ATOM 1284 N N . PHE B 1 8 ? 8.688 -15.531 5.352 1 97.12 8 PHE B N 1
ATOM 1285 C CA . PHE B 1 8 ? 8.242 -14.234 4.867 1 97.12 8 PHE B CA 1
ATOM 1286 C C . PHE B 1 8 ? 8.961 -13.859 3.578 1 97.12 8 PHE B C 1
ATOM 1288 O O . PHE B 1 8 ? 8.406 -13.156 2.732 1 97.12 8 PHE B O 1
ATOM 1295 N N . SER B 1 9 ? 10.203 -14.266 3.467 1 95.12 9 SER B N 1
ATOM 1296 C CA . SER B 1 9 ? 10.984 -13.977 2.268 1 95.12 9 SER B CA 1
ATOM 1297 C C . SER B 1 9 ? 10.32 -14.562 1.024 1 95.12 9 SER B C 1
ATOM 1299 O O . SER B 1 9 ? 10.633 -14.164 -0.099 1 95.12 9 SER B O 1
ATOM 1301 N N . ASP B 1 10 ? 9.398 -15.547 1.212 1 94.5 10 ASP B N 1
ATOM 1302 C CA . ASP B 1 10 ? 8.688 -16.156 0.095 1 94.5 10 ASP B CA 1
ATOM 1303 C C . ASP B 1 10 ? 7.551 -15.258 -0.393 1 94.5 10 ASP B C 1
ATOM 1305 O O . ASP B 1 10 ? 7.035 -15.445 -1.495 1 94.5 10 ASP B O 1
ATOM 1309 N N . VAL B 1 11 ? 7.094 -14.336 0.433 1 96.06 11 VAL B N 1
ATOM 1310 C CA . VAL B 1 11 ? 5.949 -13.492 0.105 1 96.06 11 VAL B CA 1
ATOM 1311 C C . VAL B 1 11 ? 6.34 -12.492 -0.981 1 96.06 11 VAL B C 1
ATOM 1313 O O . VAL B 1 11 ? 7.273 -11.711 -0.805 1 96.06 11 VAL B O 1
ATOM 1316 N N . PRO B 1 12 ? 5.613 -12.555 -2.09 1 94.12 12 PRO B N 1
ATOM 1317 C CA . PRO B 1 12 ? 5.93 -11.594 -3.15 1 94.12 12 PRO B CA 1
ATOM 1318 C C . PRO B 1 12 ? 5.715 -10.148 -2.717 1 94.12 12 PRO B C 1
ATOM 1320 O O . PRO B 1 12 ? 4.855 -9.867 -1.875 1 94.12 12 PRO B O 1
ATOM 1323 N N . ASN B 1 13 ? 6.422 -9.289 -3.576 1 90.94 13 ASN B N 1
ATOM 1324 C CA . ASN B 1 13 ? 6.211 -7.855 -3.367 1 90.94 13 ASN B CA 1
ATOM 1325 C C . ASN B 1 13 ? 4.82 -7.426 -3.816 1 90.94 13 ASN B C 1
ATOM 1327 O O . ASN B 1 13 ? 4.301 -7.93 -4.812 1 90.94 13 ASN B O 1
ATOM 1331 N N . ASN B 1 14 ? 4.172 -6.766 -3.207 1 90.12 14 ASN B N 1
ATOM 1332 C CA . ASN B 1 14 ? 2.885 -6.184 -3.566 1 90.12 14 ASN B CA 1
ATOM 1333 C C . ASN B 1 14 ? 1.748 -7.188 -3.383 1 90.12 14 ASN B C 1
ATOM 1335 O O . ASN B 1 14 ? 0.681 -7.039 -3.982 1 90.12 14 ASN B O 1
ATOM 1339 N N . PHE B 1 15 ? 2.072 -8.398 -2.861 1 95.75 15 PHE B N 1
ATOM 1340 C CA . PHE B 1 15 ? 1.037 -9.352 -2.496 1 95.75 15 PHE B CA 1
ATOM 1341 C C . PHE B 1 15 ? 0.156 -8.805 -1.383 1 95.75 15 PHE B C 1
ATOM 1343 O O . PHE B 1 15 ? 0.655 -8.406 -0.328 1 95.75 15 PHE B O 1
ATOM 1350 N N . LEU B 1 16 ? -1.153 -8.688 -1.568 1 97.19 16 LEU B N 1
ATOM 1351 C CA . LEU B 1 16 ? -2.049 -8.156 -0.547 1 97.19 16 LEU B CA 1
ATOM 1352 C C . LEU B 1 16 ? -2.236 -9.156 0.587 1 97.19 16 LEU B C 1
ATOM 1354 O O . LEU B 1 16 ? -2.57 -10.32 0.345 1 97.19 16 LEU B O 1
ATOM 1358 N N . TRP B 1 17 ? -2.066 -8.719 1.735 1 97.5 17 TRP B N 1
ATOM 1359 C CA . TRP B 1 17 ? -2.273 -9.555 2.916 1 97.5 17 TRP B CA 1
ATOM 1360 C C . TRP B 1 17 ? -3.742 -9.562 3.326 1 97.5 17 TRP B C 1
ATOM 1362 O O . TRP B 1 17 ? -4.535 -8.758 2.832 1 97.5 17 TRP B O 1
ATOM 1372 N N . CYS B 1 18 ? -4.07 -10.477 4.105 1 96.62 18 CYS B N 1
ATOM 1373 C CA . CYS B 1 18 ? -5.348 -10.516 4.812 1 96.62 18 CYS B CA 1
ATOM 1374 C C . CYS B 1 18 ? -5.141 -10.414 6.32 1 96.62 18 CYS B C 1
ATOM 1376 O O . CYS B 1 18 ? -4.348 -11.164 6.895 1 96.62 18 CYS B O 1
ATOM 1378 N N . ILE B 1 19 ? -5.867 -9.484 6.934 1 95.62 19 ILE B N 1
ATOM 1379 C CA . ILE B 1 19 ? -5.633 -9.219 8.352 1 95.62 19 ILE B CA 1
ATOM 1380 C C . ILE B 1 19 ? -6.707 -9.914 9.188 1 95.62 19 ILE B C 1
ATOM 1382 O O . ILE B 1 19 ? -6.75 -9.758 10.406 1 95.62 19 ILE B O 1
ATOM 1386 N N . ASN B 1 20 ? -7.582 -10.68 8.531 1 93.75 20 ASN B N 1
ATOM 1387 C CA . ASN B 1 20 ? -8.648 -11.367 9.25 1 93.75 20 ASN B CA 1
ATOM 1388 C C . ASN B 1 20 ? -8.172 -12.688 9.844 1 93.75 20 ASN B C 1
ATOM 1390 O O . ASN B 1 20 ? -8.352 -13.75 9.25 1 93.75 20 ASN B O 1
ATOM 1394 N N . ARG B 1 21 ? -7.766 -12.672 11.047 1 91.69 21 ARG B N 1
ATOM 1395 C CA . ARG B 1 21 ? -7.211 -13.836 11.727 1 91.69 21 ARG B CA 1
ATOM 1396 C C . ARG B 1 21 ? -8.312 -14.797 12.156 1 91.69 21 ARG B C 1
ATOM 1398 O O . ARG B 1 21 ? -8.047 -15.953 12.484 1 91.69 21 ARG B O 1
ATOM 1405 N N . GLN B 1 22 ? -9.516 -14.336 12.141 1 91.69 22 GLN B N 1
ATOM 1406 C CA . GLN B 1 22 ? -10.641 -15.148 12.602 1 91.69 22 GLN B CA 1
ATOM 1407 C C . GLN B 1 22 ? -11.219 -15.977 11.461 1 91.69 22 GLN B C 1
ATOM 1409 O O . GLN B 1 22 ? -12.117 -16.797 11.68 1 91.69 22 GLN B O 1
ATOM 1414 N N . CYS B 1 23 ? -10.758 -15.766 10.305 1 95.25 23 CYS B N 1
ATOM 1415 C CA . CYS B 1 23 ? -11.227 -16.516 9.148 1 95.25 23 CYS B CA 1
ATOM 1416 C C . CYS B 1 23 ? -10.984 -18.016 9.336 1 95.25 23 CYS B C 1
ATOM 1418 O O . CYS B 1 23 ? -9.914 -18.422 9.781 1 95.25 23 CYS B O 1
ATOM 1420 N N . SER B 1 24 ? -11.906 -18.859 8.984 1 95.06 24 SER B N 1
ATOM 1421 C CA . SER B 1 24 ? -11.805 -20.312 9.141 1 95.06 24 SER B CA 1
ATOM 1422 C C . SER B 1 24 ? -10.703 -20.891 8.258 1 95.06 24 SER B C 1
ATOM 1424 O O . SER B 1 24 ? -10.203 -21.984 8.523 1 95.06 24 SER B O 1
ATOM 1426 N N . LYS B 1 25 ? -10.258 -20.156 7.27 1 95.75 25 LYS B N 1
ATOM 1427 C CA . LYS B 1 25 ? -9.219 -20.641 6.355 1 95.75 25 LYS B CA 1
ATOM 1428 C C . LYS B 1 25 ? -7.891 -19.938 6.621 1 95.75 25 LYS B C 1
ATOM 1430 O O . LYS B 1 25 ? -6.945 -20.078 5.84 1 95.75 25 LYS B O 1
ATOM 1435 N N . ALA B 1 26 ? -7.836 -19.219 7.723 1 95.88 26 ALA B N 1
ATOM 1436 C CA . ALA B 1 26 ? -6.688 -18.359 8.016 1 95.88 26 ALA B CA 1
ATOM 1437 C C . ALA B 1 26 ? -5.395 -19.172 8.031 1 95.88 26 ALA B C 1
ATOM 1439 O O . ALA B 1 26 ? -4.363 -18.719 7.527 1 95.88 26 ALA B O 1
ATOM 1440 N N . GLU B 1 27 ? -5.43 -20.406 8.453 1 96.69 27 GLU B N 1
ATOM 1441 C CA . GLU B 1 27 ? -4.227 -21.203 8.648 1 96.69 27 GLU B CA 1
ATOM 1442 C C . GLU B 1 27 ? -3.695 -21.734 7.32 1 96.69 27 GLU B C 1
ATOM 1444 O O . GLU B 1 27 ? -2.539 -22.156 7.227 1 96.69 27 GLU B O 1
ATOM 1449 N N . THR B 1 28 ? -4.551 -21.703 6.352 1 96.62 28 THR B N 1
ATOM 1450 C CA . THR B 1 28 ? -4.141 -22.281 5.078 1 96.62 28 THR B CA 1
ATOM 1451 C C . THR B 1 28 ? -4.164 -21.219 3.977 1 96.62 28 THR B C 1
ATOM 1453 O O . THR B 1 28 ? -3.928 -21.531 2.807 1 96.62 28 THR B O 1
ATOM 1456 N N . CYS B 1 29 ? -4.43 -19.984 4.348 1 96.69 29 CYS B N 1
ATOM 1457 C CA . CYS B 1 29 ? -4.492 -18.891 3.389 1 96.69 29 CYS B CA 1
ATOM 1458 C C . CYS B 1 29 ? -3.166 -18.141 3.324 1 96.69 29 CYS B C 1
ATOM 1460 O O . CYS B 1 29 ? -2.736 -17.547 4.316 1 96.69 29 CYS B O 1
ATOM 1462 N N . LEU B 1 30 ? -2.602 -18.047 2.191 1 97.69 30 LEU B N 1
ATOM 1463 C CA . LEU B 1 30 ? -1.303 -17.406 2.035 1 97.69 30 LEU B CA 1
ATOM 1464 C C . LEU B 1 30 ? -1.384 -15.922 2.404 1 97.69 30 LEU B C 1
ATOM 1466 O O . LEU B 1 30 ? -0.419 -15.352 2.92 1 97.69 30 LEU B O 1
ATOM 1470 N N . ARG B 1 31 ? -2.557 -15.281 2.186 1 97.25 31 ARG B N 1
ATOM 1471 C CA . ARG B 1 31 ? -2.699 -13.867 2.508 1 97.25 31 ARG B CA 1
ATOM 1472 C C . ARG B 1 31 ? -2.654 -13.641 4.016 1 97.25 31 ARG B C 1
ATOM 1474 O O . ARG B 1 31 ? -2.043 -12.68 4.488 1 97.25 31 ARG B O 1
ATOM 1481 N N . GLN B 1 32 ? -3.318 -14.547 4.754 1 97.19 32 GLN B N 1
ATOM 1482 C CA . GLN B 1 32 ? -3.291 -14.43 6.207 1 97.19 32 GLN B CA 1
ATOM 1483 C C . GLN B 1 32 ? -1.938 -14.852 6.77 1 97.19 32 GLN B C 1
ATOM 1485 O O . GLN B 1 32 ? -1.426 -14.227 7.703 1 97.19 32 GLN B O 1
ATOM 1490 N N . LEU B 1 33 ? -1.397 -15.852 6.148 1 97.62 33 LEU B N 1
ATOM 1491 C CA . LEU B 1 33 ? -0.085 -16.312 6.586 1 97.62 33 LEU B CA 1
ATOM 1492 C C . LEU B 1 33 ? 0.972 -15.234 6.359 1 97.62 33 LEU B C 1
ATOM 1494 O O . LEU B 1 33 ? 1.893 -15.078 7.168 1 97.62 33 LEU B O 1
ATOM 1498 N N . ALA B 1 34 ? 0.842 -14.508 5.273 1 97.38 34 ALA B N 1
ATOM 1499 C CA . ALA B 1 34 ? 1.757 -13.398 5.012 1 97.38 34 ALA B CA 1
ATOM 1500 C C . ALA B 1 34 ? 1.736 -12.391 6.152 1 97.38 34 ALA B C 1
ATOM 1502 O O . ALA B 1 34 ? 2.787 -11.922 6.594 1 97.38 34 ALA B O 1
ATOM 1503 N N . GLU B 1 35 ? 0.531 -12.086 6.59 1 97.38 35 GLU B N 1
ATOM 1504 C CA . GLU B 1 35 ? 0.392 -11.164 7.715 1 97.38 35 GLU B CA 1
ATOM 1505 C C . GLU B 1 35 ? 1.072 -11.719 8.961 1 97.38 35 GLU B C 1
ATOM 1507 O O . GLU B 1 35 ? 1.794 -11 9.656 1 97.38 35 GLU B O 1
ATOM 1512 N N . ARG B 1 36 ? 0.942 -12.953 9.242 1 96.12 36 ARG B N 1
ATOM 1513 C CA . ARG B 1 36 ? 1.479 -13.578 10.445 1 96.12 36 ARG B CA 1
ATOM 1514 C C . ARG B 1 36 ? 3 -13.672 10.383 1 96.12 36 ARG B C 1
ATOM 1516 O O . ARG B 1 36 ? 3.676 -13.547 11.406 1 96.12 36 ARG B O 1
ATOM 1523 N N . LEU B 1 37 ? 3.479 -13.883 9.219 1 96.88 37 LEU B N 1
ATOM 1524 C CA . LEU B 1 37 ? 4.91 -14.094 9.039 1 96.88 37 LEU B CA 1
ATOM 1525 C C . LEU B 1 37 ? 5.652 -12.766 8.977 1 96.88 37 LEU B C 1
ATOM 1527 O O . LEU B 1 37 ? 6.879 -12.727 9.109 1 96.88 37 LEU B O 1
ATOM 1531 N N . SER B 1 38 ? 4.887 -11.711 8.766 1 96.75 38 SER B N 1
ATOM 1532 C CA . SER B 1 38 ? 5.52 -10.414 8.57 1 96.75 38 SER B CA 1
ATOM 1533 C C . SER B 1 38 ? 6.352 -10.023 9.789 1 96.75 38 SER B C 1
ATOM 1535 O O . SER B 1 38 ? 5.953 -10.281 10.93 1 96.75 38 SER B O 1
ATOM 1537 N N . PRO B 1 39 ? 7.492 -9.453 9.492 1 95.94 39 PRO B N 1
ATOM 1538 C CA . PRO B 1 39 ? 8.297 -8.977 10.625 1 95.94 39 PRO B CA 1
ATOM 1539 C C . PRO B 1 39 ? 7.676 -7.77 11.328 1 95.94 39 PRO B C 1
ATOM 1541 O O . PRO B 1 39 ? 6.992 -6.965 10.688 1 95.94 39 PRO B O 1
ATOM 1544 N N . GLU B 1 40 ? 7.945 -7.648 12.625 1 94.56 40 GLU B N 1
ATOM 1545 C CA . GLU B 1 40 ? 7.418 -6.543 13.414 1 94.56 40 GLU B CA 1
ATOM 1546 C C . GLU B 1 40 ? 8.078 -5.223 13.031 1 94.56 40 GLU B C 1
ATOM 1548 O O . GLU B 1 40 ? 7.555 -4.148 13.344 1 94.56 40 GLU B O 1
ATOM 1553 N N . GLU B 1 41 ? 9.211 -5.266 12.352 1 95.88 41 GLU B N 1
ATOM 1554 C CA . GLU B 1 41 ? 9.953 -4.066 11.961 1 95.88 41 GLU B CA 1
ATOM 1555 C C . GLU B 1 41 ? 9.312 -3.395 10.75 1 95.88 41 GLU B C 1
ATOM 1557 O O . GLU B 1 41 ? 9.578 -2.223 10.477 1 95.88 41 GLU B O 1
ATOM 1562 N N . LEU B 1 42 ? 8.516 -4.156 10.086 1 96.19 42 LEU B N 1
ATOM 1563 C CA . LEU B 1 42 ? 7.82 -3.568 8.945 1 96.19 42 LEU B CA 1
ATOM 1564 C C . LEU B 1 42 ? 6.676 -2.676 9.406 1 96.19 42 LEU B C 1
ATOM 1566 O O . LEU B 1 42 ? 5.727 -3.152 10.039 1 96.19 42 LEU B O 1
ATOM 1570 N N . ILE B 1 43 ? 6.668 -1.459 9.07 1 95.62 43 ILE B N 1
ATOM 1571 C CA . ILE B 1 43 ? 5.75 -0.463 9.617 1 95.62 43 ILE B CA 1
ATOM 1572 C C . ILE B 1 43 ? 4.387 -0.598 8.945 1 95.62 43 ILE B C 1
ATOM 1574 O O . ILE B 1 43 ? 3.35 -0.486 9.602 1 95.62 43 ILE B O 1
ATOM 1578 N N . SER B 1 44 ? 4.488 -0.859 7.656 1 96.12 44 SER B N 1
ATOM 1579 C CA . SER B 1 44 ? 3.236 -0.812 6.91 1 96.12 44 SER B CA 1
ATOM 1580 C C . SER B 1 44 ? 3.072 -2.045 6.027 1 96.12 44 SER B C 1
ATOM 1582 O O . SER B 1 44 ? 4.023 -2.803 5.828 1 96.12 44 SER B O 1
ATOM 1584 N N . CYS B 1 45 ? 1.826 -2.191 5.586 1 96.06 45 CYS B N 1
ATOM 1585 C CA . CYS B 1 45 ? 1.497 -3.301 4.695 1 96.06 45 CYS B CA 1
ATOM 1586 C C . CYS B 1 45 ? 0.352 -2.93 3.762 1 96.06 45 CYS B C 1
ATOM 1588 O O . CYS B 1 45 ? -0.375 -1.968 4.016 1 96.06 45 CYS B O 1
ATOM 1590 N N . SER B 1 46 ? 0.313 -3.646 2.68 1 96.31 46 SER B N 1
ATOM 1591 C CA . SER B 1 46 ? -0.866 -3.637 1.819 1 96.31 46 SER B CA 1
ATOM 1592 C C . SER B 1 46 ? -1.755 -4.848 2.088 1 96.31 46 SER B C 1
ATOM 1594 O O . SER B 1 46 ? -1.276 -5.984 2.111 1 96.31 46 SER B O 1
ATOM 1596 N N . ALA B 1 47 ? -3.006 -4.527 2.352 1 96.81 47 ALA B N 1
ATOM 1597 C CA . ALA B 1 47 ? -3.92 -5.605 2.725 1 96.81 47 ALA B CA 1
ATOM 1598 C C . ALA B 1 47 ? -5.258 -5.465 2.002 1 96.81 47 ALA B C 1
ATOM 1600 O O . ALA B 1 47 ? -5.562 -4.406 1.448 1 96.81 47 ALA B O 1
ATOM 1601 N N . ILE B 1 48 ? -5.969 -6.559 2.004 1 96.19 48 ILE B N 1
ATOM 1602 C CA . ILE B 1 48 ? -7.359 -6.473 1.579 1 96.19 48 ILE B CA 1
ATOM 1603 C C . ILE B 1 48 ? -8.148 -5.625 2.574 1 96.19 48 ILE B C 1
ATOM 1605 O O . ILE B 1 48 ? -8.023 -5.801 3.787 1 96.19 48 ILE B O 1
ATOM 1609 N N . ASN B 1 49 ? -8.883 -4.688 2.062 1 96.19 49 ASN B N 1
ATOM 1610 C CA . ASN B 1 49 ? -9.719 -3.832 2.891 1 96.19 49 ASN B CA 1
ATOM 1611 C C . ASN B 1 49 ? -10.695 -4.648 3.732 1 96.19 49 ASN B C 1
ATOM 1613 O O . ASN B 1 49 ? -11.547 -5.359 3.191 1 96.19 49 ASN B O 1
ATOM 1617 N N . PRO B 1 50 ? -10.594 -4.516 5.012 1 94.38 50 PRO B N 1
ATOM 1618 C CA . PRO B 1 50 ? -11.445 -5.328 5.883 1 94.38 50 PRO B CA 1
ATOM 1619 C C . PRO B 1 50 ? -12.938 -5.125 5.605 1 94.38 50 PRO B C 1
ATOM 1621 O O . PRO B 1 50 ? -13.711 -6.082 5.66 1 94.38 50 PRO B O 1
ATOM 1624 N N . LYS B 1 51 ? -13.289 -3.969 5.301 1 93.56 51 LYS B N 1
ATOM 1625 C CA . LYS B 1 51 ? -14.695 -3.691 5.016 1 93.56 51 LYS B CA 1
ATOM 1626 C C . LYS B 1 51 ? -15.148 -4.387 3.734 1 93.56 51 LYS B C 1
ATOM 1628 O O . LYS B 1 51 ? -16.266 -4.914 3.664 1 93.56 51 LYS B O 1
ATOM 1633 N N . HIS B 1 52 ? -14.305 -4.344 2.768 1 95.56 52 HIS B N 1
ATOM 1634 C CA . HIS B 1 52 ? -14.578 -5.047 1.518 1 95.56 52 HIS B CA 1
ATOM 1635 C C . HIS B 1 52 ? -14.688 -6.551 1.742 1 95.56 52 HIS B C 1
ATOM 1637 O O . HIS B 1 52 ? -15.609 -7.191 1.233 1 95.56 52 HIS B O 1
ATOM 1643 N N . LEU B 1 53 ? -13.82 -7.062 2.525 1 94 53 LEU B N 1
ATOM 1644 C CA . LEU B 1 53 ? -13.766 -8.492 2.811 1 94 53 LEU B CA 1
ATOM 1645 C C . LEU B 1 53 ? -15.023 -8.953 3.535 1 94 53 LEU B C 1
ATOM 1647 O O . LEU B 1 53 ? -15.516 -10.062 3.293 1 94 53 LEU B O 1
ATOM 1651 N N . ALA B 1 54 ? -15.5 -8.141 4.352 1 91.69 54 ALA B N 1
ATOM 1652 C CA . ALA B 1 54 ? -16.641 -8.484 5.188 1 91.69 54 ALA B CA 1
ATOM 1653 C C . ALA B 1 54 ? -17.891 -8.75 4.34 1 91.69 54 ALA B C 1
ATOM 1655 O O . ALA B 1 54 ? -18.797 -9.461 4.77 1 91.69 54 ALA B O 1
ATOM 1656 N N . LYS B 1 55 ? -17.844 -8.227 3.162 1 91 55 LYS B N 1
ATOM 1657 C CA . LYS B 1 55 ? -18.984 -8.422 2.271 1 91 55 LYS B CA 1
ATOM 1658 C C . LYS B 1 55 ? -19.141 -9.891 1.89 1 91 55 LYS B C 1
ATOM 1660 O O . LYS B 1 55 ? -20.234 -10.344 1.549 1 91 55 LYS B O 1
ATOM 1665 N N . PHE B 1 56 ? -18.062 -10.641 1.995 1 90.81 56 PHE B N 1
ATOM 1666 C CA . PHE B 1 56 ? -18.062 -11.992 1.458 1 90.81 56 PHE B CA 1
ATOM 1667 C C . PHE B 1 56 ? -18.219 -13.016 2.574 1 90.81 56 PHE B C 1
ATOM 1669 O O . PHE B 1 56 ? -18.422 -14.203 2.311 1 90.81 56 PHE B O 1
ATOM 1676 N N . LYS B 1 57 ? -18.281 -12.664 3.717 1 78 57 LYS B N 1
ATOM 1677 C CA . LYS B 1 57 ? -18.484 -13.523 4.879 1 78 57 LYS B CA 1
ATOM 1678 C C . LYS B 1 57 ? -17.688 -14.805 4.766 1 78 57 LYS B C 1
ATOM 1680 O O . LYS B 1 57 ? -16.453 -14.781 4.828 1 78 57 LYS B O 1
ATOM 1685 N N . ASN B 1 58 ? -18.25 -16 4.371 1 75.75 58 ASN B N 1
ATOM 1686 C CA . ASN B 1 58 ? -17.594 -17.297 4.371 1 75.75 58 ASN B CA 1
ATOM 1687 C C . ASN B 1 58 ? -17.172 -17.719 2.963 1 75.75 58 ASN B C 1
ATOM 1689 O O . ASN B 1 58 ? -16.641 -18.812 2.768 1 75.75 58 ASN B O 1
ATOM 1693 N N . GLU B 1 59 ? -17.359 -16.875 1.992 1 88.31 59 GLU B N 1
ATOM 1694 C CA . GLU B 1 59 ? -16.984 -17.156 0.614 1 88.31 59 GLU B CA 1
ATOM 1695 C C . GLU B 1 59 ? -15.961 -16.141 0.106 1 88.31 59 GLU B C 1
ATOM 1697 O O . GLU B 1 59 ? -16.234 -15.406 -0.845 1 88.31 59 GLU B O 1
ATOM 1702 N N . CYS B 1 60 ? -14.844 -16.141 0.683 1 93.44 60 CYS B N 1
ATOM 1703 C CA . CYS B 1 60 ? -13.812 -15.164 0.353 1 93.44 60 CYS B CA 1
ATOM 1704 C C . CYS B 1 60 ? -13.25 -15.414 -1.04 1 93.44 60 CYS B C 1
ATOM 1706 O O . CYS B 1 60 ? -12.68 -16.469 -1.301 1 93.44 60 CYS B O 1
ATOM 1708 N N . PRO B 1 61 ? -13.391 -14.516 -1.948 1 94.06 61 PRO B N 1
ATOM 1709 C CA . PRO B 1 61 ? -12.836 -14.672 -3.297 1 94.06 61 PRO B CA 1
ATOM 1710 C C . PRO B 1 61 ? -11.328 -14.43 -3.352 1 94.06 61 PRO B C 1
ATOM 1712 O O . PRO B 1 61 ? -10.711 -14.594 -4.406 1 94.06 61 PRO B O 1
ATOM 1715 N N . TYR B 1 62 ? -10.773 -14.172 -2.197 1 95.5 62 TYR B N 1
ATOM 1716 C CA . TYR B 1 62 ? -9.359 -13.797 -2.195 1 95.5 62 TYR B CA 1
ATOM 1717 C C . TYR B 1 62 ? -8.508 -14.883 -1.555 1 95.5 62 TYR B C 1
ATOM 1719 O O . TYR B 1 62 ? -7.289 -14.734 -1.426 1 95.5 62 TYR B O 1
ATOM 1727 N N . PHE B 1 63 ? -9.219 -15.977 -1.227 1 95.25 63 PHE B N 1
ATOM 1728 C CA . PHE B 1 63 ? -8.508 -17.094 -0.641 1 95.25 63 PHE B CA 1
ATOM 1729 C C . PHE B 1 63 ? -7.387 -17.562 -1.565 1 95.25 63 PHE B C 1
ATOM 1731 O O . PHE B 1 63 ? -7.605 -17.75 -2.764 1 95.25 63 PHE B O 1
ATOM 1738 N N . CYS B 1 64 ? -6.176 -17.656 -0.925 1 96.19 64 CYS B N 1
ATOM 1739 C CA . CYS B 1 64 ? -5.012 -18.203 -1.613 1 96.19 64 CYS B CA 1
ATOM 1740 C C . CYS B 1 64 ? -4.414 -19.375 -0.837 1 96.19 64 CYS B C 1
ATOM 1742 O O . CYS B 1 64 ? -3.799 -19.172 0.213 1 96.19 64 CYS B O 1
ATOM 1744 N N . SER B 1 65 ? -4.531 -20.531 -1.396 1 95.56 65 SER B N 1
ATOM 1745 C CA . SER B 1 65 ? -4.16 -21.766 -0.702 1 95.56 65 SER B CA 1
ATOM 1746 C C . SER B 1 65 ? -2.652 -21.859 -0.505 1 95.56 65 SER B C 1
ATOM 1748 O O . SER B 1 65 ? -1.882 -21.5 -1.396 1 95.56 65 SER B O 1
ATOM 1750 N N . ASN B 1 66 ? -2.316 -22.469 0.675 1 95.94 66 ASN B N 1
ATOM 1751 C CA . ASN B 1 66 ? -0.895 -22.688 0.932 1 95.94 66 ASN B CA 1
ATOM 1752 C C . ASN B 1 66 ? -0.441 -24.062 0.48 1 95.94 66 ASN B C 1
ATOM 1754 O O . ASN B 1 66 ? 0.642 -24.516 0.852 1 95.94 66 ASN B O 1
ATOM 1758 N N . LYS B 1 67 ? -1.29 -24.734 -0.253 1 95 67 LYS B N 1
ATOM 1759 C CA . LYS B 1 67 ? -0.852 -26.016 -0.829 1 95 67 LYS B CA 1
ATOM 1760 C C . LYS B 1 67 ? 0.161 -25.781 -1.948 1 95 67 LYS B C 1
ATOM 1762 O O . LYS B 1 67 ? -0.079 -24.984 -2.859 1 95 67 LYS B O 1
ATOM 1767 N N . GLN B 1 68 ? 1.206 -26.453 -1.833 1 95.5 68 GLN B N 1
ATOM 1768 C CA . GLN B 1 68 ? 2.234 -26.328 -2.861 1 95.5 68 GLN B CA 1
ATOM 1769 C C . GLN B 1 68 ? 1.789 -26.984 -4.164 1 95.5 68 GLN B C 1
ATOM 1771 O O . GLN B 1 68 ? 1.038 -27.969 -4.148 1 95.5 68 GLN B O 1
ATOM 1776 N N . VAL B 1 69 ? 2.279 -26.484 -5.223 1 95.31 69 VAL B N 1
ATOM 1777 C CA . VAL B 1 69 ? 2.002 -27.031 -6.543 1 95.31 69 VAL B CA 1
ATOM 1778 C C . VAL B 1 69 ? 3.314 -27.359 -7.25 1 95.31 69 VAL B C 1
ATOM 1780 O O . VAL B 1 69 ? 4.379 -26.891 -6.852 1 95.31 69 VAL B O 1
ATOM 1783 N N . ARG B 1 70 ? 3.195 -28.234 -8.242 1 96.44 70 ARG B N 1
ATOM 1784 C CA . ARG B 1 70 ? 4.375 -28.672 -8.984 1 96.44 70 ARG B CA 1
ATOM 1785 C C . ARG B 1 70 ? 4.625 -27.766 -10.195 1 96.44 70 ARG B C 1
ATOM 1787 O O . ARG B 1 70 ? 3.832 -27.766 -11.141 1 96.44 70 ARG B O 1
ATOM 1794 N N . TYR B 1 71 ? 5.762 -27.062 -10.133 1 97.19 71 TYR B N 1
ATOM 1795 C CA . TYR B 1 71 ? 6.191 -26.219 -11.242 1 97.19 71 TYR B CA 1
ATOM 1796 C C . TYR B 1 71 ? 7.148 -26.969 -12.164 1 97.19 71 TYR B C 1
ATOM 1798 O O . TYR B 1 71 ? 7.828 -27.906 -11.734 1 97.19 71 TYR B O 1
ATOM 1806 N N . ALA B 1 72 ? 7.098 -26.562 -13.383 1 98.38 72 ALA B N 1
ATOM 1807 C CA . ALA B 1 72 ? 8.023 -27.109 -14.367 1 98.38 72 ALA B CA 1
ATOM 1808 C C . ALA B 1 72 ? 9.008 -26.047 -14.852 1 98.38 72 ALA B C 1
ATOM 1810 O O . ALA B 1 72 ? 8.672 -24.859 -14.914 1 98.38 72 ALA B O 1
ATOM 1811 N N . LYS B 1 73 ? 10.281 -26.531 -15.102 1 98.06 73 LYS B N 1
ATOM 1812 C CA . LYS B 1 73 ? 11.305 -25.656 -15.648 1 98.06 73 LYS B CA 1
ATOM 1813 C C . LYS B 1 73 ? 11.859 -26.203 -16.969 1 98.06 73 LYS B C 1
ATOM 1815 O O . LYS B 1 73 ? 12.383 -27.312 -17 1 98.06 73 LYS B O 1
ATOM 1820 N N . GLY B 1 74 ? 11.648 -25.391 -17.969 1 98.19 74 GLY B N 1
ATOM 1821 C CA . GLY B 1 74 ? 12.305 -25.688 -19.234 1 98.19 74 GLY B CA 1
ATOM 1822 C C . GLY B 1 74 ? 11.602 -26.781 -20.031 1 98.19 74 GLY B C 1
ATOM 1823 O O . GLY B 1 74 ? 10.969 -27.656 -19.438 1 98.19 74 GLY B O 1
ATOM 1824 N N . PHE B 1 75 ? 11.812 -26.75 -21.266 1 98.19 75 PHE B N 1
ATOM 1825 C CA . PHE B 1 75 ? 11.305 -27.812 -22.125 1 98.19 75 PHE B CA 1
ATOM 1826 C C . PHE B 1 75 ? 12.195 -28 -23.344 1 98.19 75 PHE B C 1
ATOM 1828 O O . PHE B 1 75 ? 11.703 -28.297 -24.438 1 98.19 75 PHE B O 1
ATOM 1835 N N . LEU B 1 76 ? 13.477 -27.688 -23.188 1 97.5 76 LEU B N 1
ATOM 1836 C CA . LEU B 1 76 ? 14.461 -27.938 -24.234 1 97.5 76 LEU B CA 1
ATOM 1837 C C . LEU B 1 76 ? 14.453 -29.406 -24.656 1 97.5 76 LEU B C 1
ATOM 1839 O O . LEU B 1 76 ? 14.562 -29.703 -25.844 1 97.5 76 LEU B O 1
ATOM 1843 N N . GLY B 1 77 ? 14.406 -30.266 -23.688 1 95.94 77 GLY B N 1
ATOM 1844 C CA . GLY B 1 77 ? 14.359 -31.703 -23.984 1 95.94 77 GLY B CA 1
ATOM 1845 C C . GLY B 1 77 ? 13.195 -32.094 -24.859 1 95.94 77 GLY B C 1
ATOM 1846 O O . GLY B 1 77 ? 13.32 -32.969 -25.719 1 95.94 77 GLY B O 1
ATOM 1847 N N . ILE B 1 78 ? 12.125 -31.469 -24.625 1 96.88 78 ILE B N 1
ATOM 1848 C CA . ILE B 1 78 ? 10.945 -31.719 -25.453 1 96.88 78 ILE B CA 1
ATOM 1849 C C . ILE B 1 78 ? 11.234 -31.297 -26.891 1 96.88 78 ILE B C 1
ATOM 1851 O O . ILE B 1 78 ? 10.961 -32.031 -27.828 1 96.88 78 ILE B O 1
ATOM 1855 N N . LEU B 1 79 ? 11.773 -30.125 -27.062 1 96.5 79 LEU B N 1
ATOM 1856 C CA . LEU B 1 79 ? 12.047 -29.578 -28.391 1 96.5 79 LEU B CA 1
ATOM 1857 C C . LEU B 1 79 ? 12.977 -30.484 -29.188 1 96.5 79 LEU B C 1
ATOM 1859 O O . LEU B 1 79 ? 12.836 -30.625 -30.406 1 96.5 79 LEU B O 1
ATOM 1863 N N . GLU B 1 80 ? 13.898 -31.094 -28.516 1 95.62 80 GLU B N 1
ATOM 1864 C CA . GLU B 1 80 ? 14.875 -31.953 -29.156 1 95.62 80 GLU B CA 1
ATOM 1865 C C . GLU B 1 80 ? 14.203 -33.188 -29.797 1 95.62 80 GLU B C 1
ATOM 1867 O O . GLU B 1 80 ? 14.781 -33.844 -30.656 1 95.62 80 GLU B O 1
ATOM 1872 N N . ASN B 1 81 ? 13 -33.469 -29.344 1 94.88 81 ASN B N 1
ATOM 1873 C CA . ASN B 1 81 ? 12.305 -34.688 -29.828 1 94.88 81 ASN B CA 1
ATOM 1874 C C . ASN B 1 81 ? 11.242 -34.312 -30.859 1 94.88 81 ASN B C 1
ATOM 1876 O O . ASN B 1 81 ? 10.531 -35.188 -31.359 1 94.88 81 ASN B O 1
ATOM 1880 N N . LEU B 1 82 ? 11.109 -33.062 -31.172 1 96.38 82 LEU B N 1
ATOM 1881 C CA . LEU B 1 82 ? 10.141 -32.625 -32.188 1 96.38 82 LEU B CA 1
ATOM 1882 C C . LEU B 1 82 ? 10.773 -32.594 -33.562 1 96.38 82 LEU B C 1
ATOM 1884 O O . LEU B 1 82 ? 11.969 -32.344 -33.719 1 96.38 82 LEU B O 1
ATOM 1888 N N . THR B 1 83 ? 9.914 -32.812 -34.531 1 95.94 83 THR B N 1
ATOM 1889 C CA . THR B 1 83 ? 10.344 -32.594 -35.906 1 95.94 83 THR B CA 1
ATOM 1890 C C . THR B 1 83 ? 10.445 -31.109 -36.219 1 95.94 83 THR B C 1
ATOM 1892 O O . THR B 1 83 ? 9.914 -30.281 -35.469 1 95.94 83 THR B O 1
ATOM 1895 N N . ALA B 1 84 ? 11.109 -30.812 -37.25 1 96 84 ALA B N 1
ATOM 1896 C CA . ALA B 1 84 ? 11.25 -29.422 -37.688 1 96 84 ALA B CA 1
ATOM 1897 C C . ALA B 1 84 ? 9.891 -28.766 -37.875 1 96 84 ALA B C 1
ATOM 1899 O O . ALA B 1 84 ? 9.68 -27.625 -37.438 1 96 84 ALA B O 1
ATOM 1900 N N . LYS B 1 85 ? 9.023 -29.484 -38.562 1 95.5 85 LYS B N 1
ATOM 1901 C CA . LYS B 1 85 ? 7.672 -28.969 -38.781 1 95.5 85 LYS B CA 1
ATOM 1902 C C . LYS B 1 85 ? 6.934 -28.75 -37.469 1 95.5 85 LYS B C 1
ATOM 1904 O O . LYS B 1 85 ? 6.305 -27.703 -37.281 1 95.5 85 LYS B O 1
ATOM 1909 N N . GLN B 1 86 ? 7.004 -29.734 -36.594 1 96.31 86 GLN B N 1
ATOM 1910 C CA . GLN B 1 86 ? 6.387 -29.609 -35.25 1 96.31 86 GLN B CA 1
ATOM 1911 C C . GLN B 1 86 ? 6.969 -28.438 -34.5 1 96.31 86 GLN B C 1
ATOM 1913 O O . GLN B 1 86 ? 6.23 -27.688 -33.844 1 96.31 86 GLN B O 1
ATOM 1918 N N . THR B 1 87 ? 8.266 -28.281 -34.562 1 96.88 87 THR B N 1
ATOM 1919 C CA . THR B 1 87 ? 8.977 -27.234 -33.844 1 96.88 87 THR B CA 1
ATOM 1920 C C . THR B 1 87 ? 8.5 -25.859 -34.312 1 96.88 87 THR B C 1
ATOM 1922 O O . THR B 1 87 ? 8.195 -24.984 -33.469 1 96.88 87 THR B O 1
ATOM 1925 N N . HIS B 1 88 ? 8.453 -25.672 -35.531 1 96.06 88 HIS B N 1
ATOM 1926 C CA . HIS B 1 88 ? 8.008 -24.406 -36.094 1 96.06 88 HIS B CA 1
ATOM 1927 C C . HIS B 1 88 ? 6.594 -24.062 -35.625 1 96.06 88 HIS B C 1
ATOM 1929 O O . HIS B 1 88 ? 6.332 -22.953 -35.188 1 96.06 88 HIS B O 1
ATOM 1935 N N . PHE B 1 89 ? 5.762 -25 -35.781 1 96.12 89 PHE B N 1
ATOM 1936 C CA . PHE B 1 89 ? 4.379 -24.797 -35.344 1 96.12 89 PHE B CA 1
ATOM 1937 C C . PHE B 1 89 ? 4.309 -24.5 -33.844 1 96.12 89 PHE B C 1
ATOM 1939 O O . PHE B 1 89 ? 3.635 -23.547 -33.438 1 96.12 89 PHE B O 1
ATOM 1946 N N . PHE B 1 90 ? 4.938 -25.234 -33.062 1 97.31 90 PHE B N 1
ATOM 1947 C CA . PHE B 1 90 ? 4.949 -25.109 -31.609 1 97.31 90 PHE B CA 1
ATOM 1948 C C . PHE B 1 90 ? 5.422 -23.719 -31.188 1 97.31 90 PHE B C 1
ATOM 1950 O O . PHE B 1 90 ? 4.754 -23.031 -30.406 1 97.31 90 PHE B O 1
ATOM 1957 N N . ILE B 1 91 ? 6.539 -23.297 -31.703 1 97.25 91 ILE B N 1
ATOM 1958 C CA . ILE B 1 91 ? 7.145 -22.016 -31.328 1 97.25 91 ILE B CA 1
ATOM 1959 C C . ILE B 1 91 ? 6.18 -20.875 -31.672 1 97.25 91 ILE B C 1
ATOM 1961 O O . ILE B 1 91 ? 5.922 -20 -30.828 1 97.25 91 ILE B O 1
ATOM 1965 N N . ASN B 1 92 ? 5.602 -20.953 -32.812 1 96.69 92 ASN B N 1
ATOM 1966 C CA . ASN B 1 92 ? 4.676 -19.906 -33.25 1 96.69 92 ASN B CA 1
ATOM 1967 C C . ASN B 1 92 ? 3.449 -19.844 -32.344 1 96.69 92 ASN B C 1
ATOM 1969 O O . ASN B 1 92 ? 2.992 -18.75 -31.984 1 96.69 92 ASN B O 1
ATOM 1973 N N . ARG B 1 93 ? 2.953 -20.969 -31.953 1 96.5 93 ARG B N 1
ATOM 1974 C CA . ARG B 1 93 ? 1.766 -21.031 -31.109 1 96.5 93 ARG B CA 1
ATOM 1975 C C . ARG B 1 93 ? 2.061 -20.516 -29.703 1 96.5 93 ARG B C 1
ATOM 1977 O O . ARG B 1 93 ? 1.266 -19.766 -29.141 1 96.5 93 ARG B O 1
ATOM 1984 N N . VAL B 1 94 ? 3.221 -20.859 -29.141 1 97.12 94 VAL B N 1
ATOM 1985 C CA . VAL B 1 94 ? 3.58 -20.438 -27.781 1 97.12 94 VAL B CA 1
ATOM 1986 C C . VAL B 1 94 ? 3.82 -18.938 -27.766 1 97.12 94 VAL B C 1
ATOM 1988 O O . VAL B 1 94 ? 3.334 -18.234 -26.859 1 97.12 94 VAL B O 1
ATOM 1991 N N . ILE B 1 95 ? 4.527 -18.469 -28.766 1 97 95 ILE B N 1
ATOM 1992 C CA . ILE B 1 95 ? 4.836 -17.047 -28.844 1 97 95 ILE B CA 1
ATOM 1993 C C . ILE B 1 95 ? 3.551 -16.25 -29.062 1 97 95 ILE B C 1
ATOM 1995 O O . ILE B 1 95 ? 3.371 -15.188 -28.469 1 97 95 ILE B O 1
ATOM 1999 N N . SER B 1 96 ? 2.596 -16.797 -29.766 1 95.56 96 SER B N 1
ATOM 2000 C CA . SER B 1 96 ? 1.314 -16.141 -30.016 1 95.56 96 SER B CA 1
ATOM 2001 C C . SER B 1 96 ? 0.508 -16.016 -28.719 1 95.56 96 SER B C 1
ATOM 2003 O O . SER B 1 96 ? -0.23 -15.039 -28.531 1 95.56 96 SER B O 1
ATOM 2005 N N . ASN B 1 97 ? 0.7 -16.922 -27.812 1 93.75 97 ASN B N 1
ATOM 2006 C CA . ASN B 1 97 ? -0.045 -16.953 -26.562 1 93.75 97 ASN B CA 1
ATOM 2007 C C . ASN B 1 97 ? 0.623 -16.094 -25.5 1 93.75 97 ASN B C 1
ATOM 2009 O O . ASN B 1 97 ? 0.027 -15.828 -24.453 1 93.75 97 ASN B O 1
ATOM 2013 N N . SER B 1 98 ? 1.759 -15.719 -25.703 1 93.81 98 SER B N 1
ATOM 2014 C CA . SER B 1 98 ? 2.512 -14.93 -24.719 1 93.81 98 SER B CA 1
ATOM 2015 C C . SER B 1 98 ? 3.406 -13.906 -25.422 1 93.81 98 SER B C 1
ATOM 2017 O O . SER B 1 98 ? 2.914 -12.969 -26.047 1 93.81 98 SER B O 1
ATOM 2019 N N . SER B 1 99 ? 4.656 -13.906 -25.375 1 95.81 99 SER B N 1
ATOM 2020 C CA . SER B 1 99 ? 5.637 -13.07 -26.062 1 95.81 99 SER B CA 1
ATOM 2021 C C . SER B 1 99 ? 6.91 -13.852 -26.375 1 95.81 99 SER B C 1
ATOM 2023 O O . SER B 1 99 ? 7.156 -14.906 -25.781 1 95.81 99 SER B O 1
ATOM 2025 N N . ARG B 1 100 ? 7.539 -13.367 -27.422 1 96.25 100 ARG B N 1
ATOM 2026 C CA . ARG B 1 100 ? 8.82 -13.977 -27.781 1 96.25 100 ARG B CA 1
ATOM 2027 C C . ARG B 1 100 ? 9.758 -14.016 -26.578 1 96.25 100 ARG B C 1
ATOM 2029 O O . ARG B 1 100 ? 10.43 -15.023 -26.328 1 96.25 100 ARG B O 1
ATOM 2036 N N . ARG B 1 101 ? 9.758 -12.984 -25.797 1 97.19 101 ARG B N 1
ATOM 2037 C CA . ARG B 1 101 ? 10.602 -12.906 -24.609 1 97.19 101 ARG B CA 1
ATOM 2038 C C . ARG B 1 101 ? 10.234 -13.992 -23.609 1 97.19 101 ARG B C 1
ATOM 2040 O O . ARG B 1 101 ? 11.109 -14.711 -23.109 1 97.19 101 ARG B O 1
ATOM 2047 N N . THR B 1 102 ? 8.984 -14.148 -23.391 1 97.12 102 THR B N 1
ATOM 2048 C CA . THR B 1 102 ? 8.5 -15.141 -22.438 1 97.12 102 THR B CA 1
ATOM 2049 C C . THR B 1 102 ? 8.82 -16.547 -22.922 1 97.12 102 THR B C 1
ATOM 2051 O O . THR B 1 102 ? 9.188 -17.422 -22.109 1 97.12 102 THR B O 1
ATOM 2054 N N . TYR B 1 103 ? 8.703 -16.781 -24.188 1 97.81 103 TYR B N 1
ATOM 2055 C CA . TYR B 1 103 ? 9.008 -18.094 -24.766 1 97.81 103 TYR B CA 1
ATOM 2056 C C . TYR B 1 103 ? 10.422 -18.531 -24.406 1 97.81 103 TYR B C 1
ATOM 2058 O O . TYR B 1 103 ? 10.625 -19.641 -23.922 1 97.81 103 TYR B O 1
ATOM 2066 N N . TYR B 1 104 ? 11.336 -17.703 -24.578 1 98 104 TYR B N 1
ATOM 2067 C CA . TYR B 1 104 ? 12.727 -18.094 -24.391 1 98 104 TYR B CA 1
ATOM 2068 C C . TYR B 1 104 ? 13.031 -18.297 -22.906 1 98 104 TYR B C 1
ATOM 2070 O O . TYR B 1 104 ? 13.789 -19.203 -22.547 1 98 104 TYR B O 1
ATOM 2078 N N . ARG B 1 105 ? 12.43 -17.469 -22.109 1 98 105 ARG B N 1
ATOM 2079 C CA . ARG B 1 105 ? 12.656 -17.594 -20.672 1 98 105 ARG B CA 1
ATOM 2080 C C . ARG B 1 105 ? 12.094 -18.906 -20.141 1 98 105 ARG B C 1
ATOM 2082 O O . ARG B 1 105 ? 12.727 -19.578 -19.312 1 98 105 ARG B O 1
ATOM 2089 N N . VAL B 1 106 ? 10.961 -19.266 -20.656 1 98.12 106 VAL B N 1
ATOM 2090 C CA . VAL B 1 106 ? 10.32 -20.5 -20.219 1 98.12 106 VAL B CA 1
ATOM 2091 C C . VAL B 1 106 ? 11.039 -21.703 -20.812 1 98.12 106 VAL B C 1
ATOM 2093 O O . VAL B 1 106 ? 11.273 -22.688 -20.125 1 98.12 106 VAL B O 1
ATOM 2096 N N . ARG B 1 107 ? 11.359 -21.625 -22 1 98.06 107 ARG B N 1
ATOM 2097 C CA . ARG B 1 107 ? 12.07 -22.688 -22.688 1 98.06 107 ARG B CA 1
ATOM 2098 C C . ARG B 1 107 ? 13.344 -23.078 -21.953 1 98.06 107 ARG B C 1
ATOM 2100 O O . ARG B 1 107 ? 13.625 -24.25 -21.766 1 98.06 107 ARG B O 1
ATOM 2107 N N . ASN B 1 108 ? 14.07 -22.031 -21.5 1 98.06 108 ASN B N 1
ATOM 2108 C CA . ASN B 1 108 ? 15.375 -22.219 -20.875 1 98.06 108 ASN B CA 1
ATOM 2109 C C . ASN B 1 108 ? 15.234 -22.5 -19.375 1 98.06 108 ASN B C 1
ATOM 2111 O O . ASN B 1 108 ? 16.234 -22.75 -18.688 1 98.06 108 ASN B O 1
ATOM 2115 N N . GLY B 1 109 ? 14.094 -22.391 -18.828 1 97.81 109 GLY B N 1
ATOM 2116 C CA . GLY B 1 109 ? 13.844 -22.656 -17.422 1 97.81 109 GLY B CA 1
ATOM 2117 C C . GLY B 1 109 ? 14.109 -21.469 -16.516 1 97.81 109 GLY B C 1
ATOM 2118 O O . GLY B 1 109 ? 14.211 -21.609 -15.297 1 97.81 109 GLY B O 1
ATOM 2119 N N . GLU B 1 110 ? 14.219 -20.312 -17.109 1 97.75 110 GLU B N 1
ATOM 2120 C CA . GLU B 1 110 ? 14.398 -19.094 -16.328 1 97.75 110 GLU B CA 1
ATOM 2121 C C . GLU B 1 110 ? 13.109 -18.703 -15.625 1 97.75 110 GLU B C 1
ATOM 2123 O O . GLU B 1 110 ? 13.133 -18.172 -14.516 1 97.75 110 GLU B O 1
ATOM 2128 N N . ARG B 1 111 ? 12.055 -18.875 -16.328 1 97.12 111 ARG B N 1
ATOM 2129 C CA . ARG B 1 111 ? 10.719 -18.688 -15.773 1 97.12 111 ARG B CA 1
ATOM 2130 C C . ARG B 1 111 ? 9.977 -20.016 -15.68 1 97.12 111 ARG B C 1
ATOM 2132 O O . ARG B 1 111 ? 9.836 -20.719 -16.688 1 97.12 111 ARG B O 1
ATOM 2139 N N . ALA B 1 112 ? 9.477 -20.266 -14.531 1 97.19 112 ALA B N 1
ATOM 2140 C CA . ALA B 1 112 ? 8.812 -21.547 -14.312 1 97.19 112 ALA B CA 1
ATOM 2141 C C . ALA B 1 112 ? 7.391 -21.516 -14.875 1 97.19 112 ALA B C 1
ATOM 2143 O O . ALA B 1 112 ? 6.832 -20.453 -15.125 1 97.19 112 ALA B O 1
ATOM 2144 N N . LEU B 1 113 ? 6.855 -22.672 -15.062 1 97.44 113 LEU B N 1
ATOM 2145 C CA . LEU B 1 113 ? 5.484 -22.859 -15.531 1 97.44 113 LEU B CA 1
ATOM 2146 C C . LEU B 1 113 ? 4.594 -23.375 -14.406 1 97.44 113 LEU B C 1
ATOM 2148 O O . LEU B 1 113 ? 4.91 -24.391 -13.781 1 97.44 113 LEU B O 1
ATOM 2152 N N . SER B 1 114 ? 3.559 -22.703 -14.156 1 95.5 114 SER B N 1
ATOM 2153 C CA . SER B 1 114 ? 2.527 -23.219 -13.25 1 95.5 114 SER B CA 1
ATOM 2154 C C . SER B 1 114 ? 1.831 -24.438 -13.844 1 95.5 114 SER B C 1
ATOM 2156 O O . SER B 1 114 ? 1.998 -24.734 -15.023 1 95.5 114 SER B O 1
ATOM 2158 N N . PRO B 1 115 ? 1.032 -25.141 -13.016 1 96.5 115 PRO B N 1
ATOM 2159 C CA . PRO B 1 115 ? 0.302 -26.297 -13.547 1 96.5 115 PRO B CA 1
ATOM 2160 C C . PRO B 1 115 ? -0.593 -25.938 -14.734 1 96.5 115 PRO B C 1
ATOM 2162 O O . PRO B 1 115 ? -0.64 -26.672 -15.719 1 96.5 115 PRO B O 1
ATOM 2165 N N . ALA B 1 116 ? -1.173 -24.828 -14.656 1 94.5 116 ALA B N 1
ATOM 2166 C CA . ALA B 1 116 ? -2.037 -24.391 -15.75 1 94.5 116 ALA B CA 1
ATOM 2167 C C . ALA B 1 116 ? -1.224 -24.109 -17.016 1 94.5 116 ALA B C 1
ATOM 2169 O O . ALA B 1 116 ? -1.624 -24.5 -18.109 1 94.5 116 ALA B O 1
ATOM 2170 N N . GLU B 1 117 ? -0.147 -23.469 -16.844 1 95.38 117 GLU B N 1
ATOM 2171 C CA . GLU B 1 117 ? 0.72 -23.172 -17.984 1 95.38 117 GLU B CA 1
ATOM 2172 C C . GLU B 1 117 ? 1.308 -24.453 -18.578 1 95.38 117 GLU B C 1
ATOM 2174 O O . GLU B 1 117 ? 1.471 -24.562 -19.797 1 95.38 117 GLU B O 1
ATOM 2179 N N . GLN B 1 118 ? 1.641 -25.344 -17.766 1 97.56 118 GLN B N 1
ATOM 2180 C CA . GLN B 1 118 ? 2.096 -26.641 -18.234 1 97.56 118 GLN B CA 1
ATOM 2181 C C . GLN B 1 118 ? 1.054 -27.297 -19.125 1 97.56 118 GLN B C 1
ATOM 2183 O O . GLN B 1 118 ? 1.381 -27.781 -20.219 1 97.56 118 GLN B O 1
ATOM 2188 N N . GLN B 1 119 ? -0.125 -27.266 -18.625 1 97.19 119 GLN B N 1
ATOM 2189 C CA . GLN B 1 119 ? -1.208 -27.891 -19.391 1 97.19 119 GLN B CA 1
ATOM 2190 C C . GLN B 1 119 ? -1.38 -27.203 -20.734 1 97.19 119 GLN B C 1
ATOM 2192 O O . GLN B 1 119 ? -1.651 -27.875 -21.75 1 97.19 119 GLN B O 1
ATOM 2197 N N . ASN B 1 120 ? -1.177 -25.922 -20.75 1 96.88 120 ASN B N 1
ATOM 2198 C CA . ASN B 1 120 ? -1.252 -25.203 -22.016 1 96.88 120 ASN B CA 1
ATOM 2199 C C . ASN B 1 120 ? -0.175 -25.656 -23 1 96.88 120 ASN B C 1
ATOM 2201 O O . ASN B 1 120 ? -0.453 -25.875 -24.172 1 96.88 120 ASN B O 1
ATOM 2205 N N . ILE B 1 121 ? 1.006 -25.766 -22.516 1 97.5 121 ILE B N 1
ATOM 2206 C CA . ILE B 1 121 ? 2.119 -26.234 -23.328 1 97.5 121 ILE B CA 1
ATOM 2207 C C . ILE B 1 121 ? 1.825 -27.656 -23.844 1 97.5 121 ILE B C 1
ATOM 2209 O O . ILE B 1 121 ? 2.021 -27.938 -25.031 1 97.5 121 ILE B O 1
ATOM 2213 N N . ILE B 1 122 ? 1.312 -28.5 -22.969 1 97.25 122 ILE B N 1
ATOM 2214 C CA . ILE B 1 122 ? 0.992 -29.875 -23.312 1 97.25 122 ILE B CA 1
ATOM 2215 C C . ILE B 1 122 ? -0.08 -29.906 -24.406 1 97.25 122 ILE B C 1
ATOM 2217 O O . ILE B 1 122 ? 0.021 -30.672 -25.359 1 97.25 122 ILE B O 1
ATOM 2221 N N . ASN B 1 123 ? -1.044 -29.031 -24.297 1 96.88 123 ASN B N 1
ATOM 2222 C CA . ASN B 1 123 ? -2.105 -28.953 -25.297 1 96.88 123 ASN B CA 1
ATOM 2223 C C . ASN B 1 123 ? -1.558 -28.578 -26.656 1 96.88 123 ASN B C 1
ATOM 2225 O O . ASN B 1 123 ? -1.96 -29.141 -27.672 1 96.88 123 ASN B O 1
ATOM 2229 N N . ILE B 1 124 ? -0.708 -27.641 -26.703 1 97.31 124 ILE B N 1
ATOM 2230 C CA . ILE B 1 124 ? -0.111 -27.203 -27.953 1 97.31 124 ILE B CA 1
ATOM 2231 C C . ILE B 1 124 ? 0.705 -28.344 -28.562 1 97.31 124 ILE B C 1
ATOM 2233 O O . ILE B 1 124 ? 0.651 -28.578 -29.766 1 97.31 124 ILE B O 1
ATOM 2237 N N . LEU B 1 125 ? 1.438 -29.062 -27.781 1 97.75 125 LEU B N 1
ATOM 2238 C CA . LEU B 1 125 ? 2.225 -30.203 -28.25 1 97.75 125 LEU B CA 1
ATOM 2239 C C . LEU B 1 125 ? 1.322 -31.281 -28.844 1 97.75 125 LEU B C 1
ATOM 2241 O O . LEU B 1 125 ? 1.637 -31.859 -29.875 1 97.75 125 LEU B O 1
ATOM 2245 N N . LYS B 1 126 ? 0.257 -31.531 -28.172 1 96.06 126 LYS B N 1
ATOM 2246 C CA . LYS B 1 126 ? -0.701 -32.5 -28.688 1 96.06 126 LYS B CA 1
ATOM 2247 C C . LYS B 1 126 ? -1.269 -32.062 -30.031 1 96.06 126 LYS B C 1
ATOM 2249 O O . LYS B 1 126 ? -1.432 -32.875 -30.938 1 96.06 126 LYS B O 1
ATOM 2254 N N . GLU B 1 127 ? -1.493 -30.828 -30.094 1 95.56 127 GLU B N 1
ATOM 2255 C CA . GLU B 1 127 ? -1.979 -30.266 -31.359 1 95.56 127 GLU B CA 1
ATOM 2256 C C . GLU B 1 127 ? -0.962 -30.469 -32.469 1 95.56 127 GLU B C 1
ATOM 2258 O O . GLU B 1 127 ? -1.335 -30.609 -33.656 1 95.56 127 GLU B O 1
ATOM 2263 N N . CYS B 1 128 ? 0.266 -30.516 -32.125 1 93.88 128 CYS B N 1
ATOM 2264 C CA . CYS B 1 128 ? 1.355 -30.703 -33.062 1 93.88 128 CYS B CA 1
ATOM 2265 C C . CYS B 1 128 ? 1.496 -32.156 -33.469 1 93.88 128 CYS B C 1
ATOM 2267 O O . CYS B 1 128 ? 2.293 -32.5 -34.344 1 93.88 128 CYS B O 1
ATOM 2269 N N . GLY B 1 129 ? 0.817 -33.094 -32.719 1 93.31 129 GLY B N 1
ATOM 2270 C CA . GLY B 1 129 ? 0.861 -34.5 -33.062 1 93.31 129 GLY B CA 1
ATOM 2271 C C . GLY B 1 129 ? 1.873 -35.281 -32.25 1 93.31 129 GLY B C 1
ATOM 2272 O O . GLY B 1 129 ? 2.281 -36.375 -32.656 1 93.31 129 GLY B O 1
ATOM 2273 N N . VAL B 1 130 ? 2.26 -34.625 -31.188 1 93.12 130 VAL B N 1
ATOM 2274 C CA . VAL B 1 130 ? 3.234 -35.312 -30.344 1 93.12 130 VAL B CA 1
ATOM 2275 C C . VAL B 1 130 ? 2.594 -36.531 -29.703 1 93.12 130 VAL B C 1
ATOM 2277 O O . VAL B 1 130 ? 1.484 -36.469 -29.156 1 93.12 130 VAL B O 1
ATOM 2280 N N . THR B 1 131 ? 3.373 -37.719 -29.719 1 89.94 131 THR B N 1
ATOM 2281 C CA . THR B 1 131 ? 2.824 -38.969 -29.219 1 89.94 131 THR B CA 1
ATOM 2282 C C . THR B 1 131 ? 3.67 -39.5 -28.062 1 89.94 131 THR B C 1
ATOM 2284 O O . THR B 1 131 ? 3.271 -40.438 -27.375 1 89.94 131 THR B O 1
ATOM 2287 N N . PHE B 1 132 ? 4.836 -38.969 -27.891 1 90.5 132 PHE B N 1
ATOM 2288 C CA . PHE B 1 132 ? 5.703 -39.406 -26.812 1 90.5 132 PHE B CA 1
ATOM 2289 C C . PHE B 1 132 ? 5.281 -38.781 -25.484 1 90.5 132 PHE B C 1
ATOM 2291 O O . PHE B 1 132 ? 4.465 -37.875 -25.469 1 90.5 132 PHE B O 1
ATOM 2298 N N . SER B 1 133 ? 5.793 -39.344 -24.469 1 91.44 133 SER B N 1
ATOM 2299 C CA . SER B 1 133 ? 5.531 -38.812 -23.141 1 91.44 133 SER B CA 1
ATOM 2300 C C . SER B 1 133 ? 6.176 -37.438 -22.953 1 91.44 133 SER B C 1
ATOM 2302 O O . SER B 1 133 ? 7.355 -37.25 -23.25 1 91.44 133 SER B O 1
ATOM 2304 N N . ILE B 1 134 ? 5.383 -36.531 -22.547 1 94.5 134 ILE B N 1
ATOM 2305 C CA . ILE B 1 134 ? 5.832 -35.156 -22.375 1 94.5 134 ILE B CA 1
ATOM 2306 C C . ILE B 1 134 ? 6.344 -34.969 -20.953 1 94.5 134 ILE B C 1
ATOM 2308 O O . ILE B 1 134 ? 5.594 -35.125 -19.984 1 94.5 134 ILE B O 1
ATOM 2312 N N . GLU B 1 135 ? 7.656 -34.688 -20.891 1 96.31 135 GLU B N 1
ATOM 2313 C CA . GLU B 1 135 ? 8.297 -34.375 -19.625 1 96.31 135 GLU B CA 1
ATOM 2314 C C . GLU B 1 135 ? 9.148 -33.094 -19.719 1 96.31 135 GLU B C 1
ATOM 2316 O O . GLU B 1 135 ? 10.016 -33 -20.594 1 96.31 135 GLU B O 1
ATOM 2321 N N . PHE B 1 136 ? 8.883 -32.25 -18.844 1 98.38 136 PHE B N 1
ATOM 2322 C CA . PHE B 1 136 ? 9.695 -31.031 -18.812 1 98.38 136 PHE B CA 1
ATOM 2323 C C . PHE B 1 136 ? 11.094 -31.328 -18.266 1 98.38 136 PHE B C 1
ATOM 2325 O O . PHE B 1 136 ? 11.359 -32.438 -17.797 1 98.38 136 PHE B O 1
ATOM 2332 N N . ASP B 1 137 ? 11.922 -30.359 -18.391 1 98.19 137 ASP B N 1
ATOM 2333 C CA . ASP B 1 137 ? 13.328 -30.594 -18.094 1 98.19 137 ASP B CA 1
ATOM 2334 C C . ASP B 1 137 ? 13.531 -30.844 -16.594 1 98.19 137 ASP B C 1
ATOM 2336 O O . ASP B 1 137 ? 14.383 -31.656 -16.203 1 98.19 137 ASP B O 1
ATOM 2340 N N . SER B 1 138 ? 12.797 -30.125 -15.766 1 98.25 138 SER B N 1
ATOM 2341 C CA . SER B 1 138 ? 12.828 -30.344 -14.328 1 98.25 138 SER B CA 1
ATOM 2342 C C . SER B 1 138 ? 11.547 -29.844 -13.664 1 98.25 138 SER B C 1
ATOM 2344 O O . SER B 1 138 ? 10.719 -29.188 -14.312 1 98.25 138 SER B O 1
ATOM 2346 N N . TYR B 1 139 ? 11.391 -30.297 -12.352 1 97.88 139 TYR B N 1
ATOM 2347 C CA . TYR B 1 139 ? 10.219 -29.922 -11.57 1 97.88 139 TYR B CA 1
ATOM 2348 C C . TYR B 1 139 ? 10.609 -29.5 -10.156 1 97.88 139 TYR B C 1
ATOM 2350 O O . TYR B 1 139 ? 11.664 -29.906 -9.664 1 97.88 139 TYR B O 1
ATOM 2358 N N . PHE B 1 140 ? 9.781 -28.625 -9.594 1 96.12 140 PHE B N 1
ATOM 2359 C CA . PHE B 1 140 ? 9.922 -28.312 -8.18 1 96.12 140 PHE B CA 1
ATOM 2360 C C . PHE B 1 140 ? 8.57 -27.953 -7.574 1 96.12 140 PHE B C 1
ATOM 2362 O O . PHE B 1 140 ? 7.633 -27.609 -8.297 1 96.12 140 PHE B O 1
ATOM 2369 N N . GLU B 1 141 ? 8.484 -28.078 -6.328 1 95.31 141 GLU B N 1
ATOM 2370 C CA . GL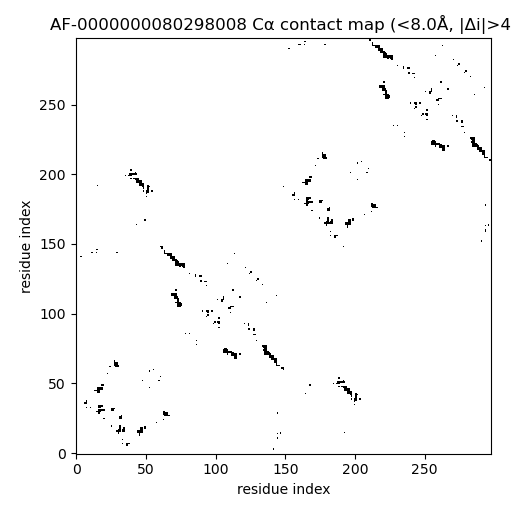U B 1 141 ? 7.266 -27.719 -5.605 1 95.31 141 GLU B CA 1
ATOM 2371 C C . GLU B 1 141 ? 7.387 -26.344 -4.973 1 95.31 141 GLU B C 1
ATOM 2373 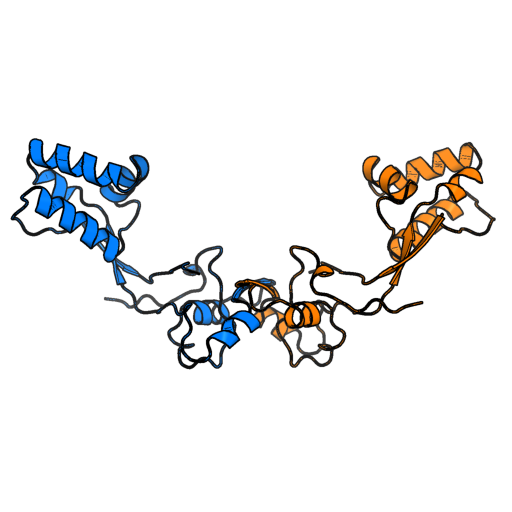O O . GLU B 1 141 ? 8.445 -25.969 -4.453 1 95.31 141 GLU B O 1
ATOM 2378 N N . ASP B 1 142 ? 6.332 -25.531 -5.102 1 94.56 142 ASP B N 1
ATOM 2379 C CA . ASP B 1 142 ? 6.301 -24.219 -4.477 1 94.56 142 ASP B CA 1
ATOM 2380 C C . ASP B 1 142 ? 4.867 -23.734 -4.289 1 94.56 142 ASP B C 1
ATOM 2382 O O . ASP B 1 142 ? 3.924 -24.359 -4.77 1 94.56 142 ASP B O 1
ATOM 2386 N N . TYR B 1 143 ? 4.75 -22.641 -3.537 1 95.06 143 TYR B N 1
ATOM 2387 C CA . TYR B 1 143 ? 3.445 -22.016 -3.326 1 95.06 143 TYR B CA 1
ATOM 2388 C C . TYR B 1 143 ? 3 -21.25 -4.566 1 95.06 143 TYR B C 1
ATOM 2390 O O . TYR B 1 143 ? 3.826 -20.688 -5.281 1 95.06 143 TYR B O 1
ATOM 2398 N N . TYR B 1 144 ? 1.729 -21.266 -4.824 1 93.5 144 TYR B N 1
ATOM 2399 C CA . TYR B 1 144 ? 1.138 -20.469 -5.891 1 93.5 144 TYR B CA 1
ATOM 2400 C C . TYR B 1 144 ? 0.521 -19.188 -5.336 1 93.5 144 TYR B C 1
ATOM 2402 O O . TYR B 1 144 ? -0.558 -19.219 -4.738 1 93.5 144 TYR B O 1
ATOM 2410 N N . TRP B 1 145 ? 1.205 -18.031 -5.57 1 92.94 145 TRP B N 1
ATOM 2411 C CA . TRP B 1 145 ? 0.772 -16.734 -5.059 1 92.94 145 TRP B CA 1
ATOM 2412 C C . TRP B 1 145 ? -0.124 -16.031 -6.07 1 92.94 145 TRP B C 1
ATOM 2414 O O . TRP B 1 145 ? 0.36 -15.266 -6.91 1 92.94 145 TRP B O 1
ATOM 2424 N N . SER B 1 146 ? -1.366 -16.375 -5.988 1 86 146 SER B N 1
ATOM 2425 C CA . SER B 1 146 ? -2.303 -15.75 -6.91 1 86 146 SER B CA 1
ATOM 2426 C C . SER B 1 146 ? -2.578 -14.297 -6.512 1 86 146 SER B C 1
ATOM 2428 O O . SER B 1 146 ? -2.895 -14.016 -5.352 1 86 146 SER B O 1
ATOM 2430 N N . ASN B 1 147 ? -2.334 -13.359 -7.406 1 77.31 147 ASN B N 1
ATOM 2431 C CA . ASN B 1 147 ? -2.641 -11.961 -7.125 1 77.31 147 ASN B CA 1
ATOM 2432 C C . ASN B 1 147 ? -4.008 -11.562 -7.68 1 77.31 147 ASN B C 1
ATOM 2434 O O . ASN B 1 147 ? -4.281 -10.383 -7.879 1 77.31 147 ASN B O 1
ATOM 2438 N N . THR B 1 148 ? -4.742 -12.641 -8.016 1 73.19 148 THR B N 1
ATOM 2439 C CA . THR B 1 148 ? -6.07 -12.359 -8.547 1 73.19 148 THR B CA 1
ATOM 2440 C C . THR B 1 148 ? -6.953 -11.695 -7.492 1 73.19 148 THR B C 1
ATOM 2442 O O . THR B 1 148 ? -7.078 -12.203 -6.375 1 73.19 148 THR B O 1
ATOM 2445 N N . LEU B 1 149 ? -7.32 -10.359 -7.852 1 78.06 149 LEU B N 1
ATOM 2446 C CA . LEU B 1 149 ? -8.188 -9.594 -6.961 1 78.06 149 LEU B CA 1
ATOM 2447 C C . LEU B 1 149 ? -9.602 -9.5 -7.523 1 78.06 149 LEU B C 1
ATOM 2449 O O . LEU B 1 149 ? -9.789 -9.508 -8.742 1 78.06 149 LEU B O 1
#

Foldseek 3Di:
DPPDDDALVQDDPPQAAACPCVQPCLVFFPRNVNVVRDDPPDPDGHHDDPVVQVVQPNNGPRGFGQFKFKKFFAALVVLVPDDPQLNVQLLVVVCVVPHPVVSVCRNHRVDIAGPVRVVVSVVSSVVSVDDDDGDGPDMDIGGDRDSDD/DPPDDDALVQDDPPQAAACPCVQPCLVFFPRNVNVVRDDPPDPDGHHDDPVVQVVQPNNGPQGFGQFKFKKFFAQLVVLVPDDPQLNVQLLVVVCVVPHPVVSVCRNHRVDIAGPVRVVVSVVSSVVSVDDDDGDGPDMDIGGDRDSDD

Organism: Bacteroides stercoris (NCBI: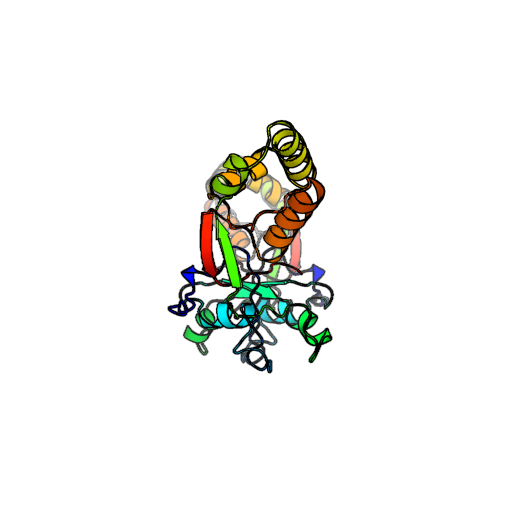txid46506)

Solvent-accessible surface area (backbone atoms only — not comparable to full-atom values): 17088 Å² total; per-residue (Å²): 128,84,77,74,77,88,49,53,88,70,56,59,86,87,55,56,22,33,84,57,77,80,44,93,54,26,91,44,18,44,27,30,43,47,51,71,49,48,60,53,84,42,58,59,42,49,26,46,21,65,64,28,52,58,74,36,68,92,61,58,85,67,72,26,56,58,62,63,42,64,30,35,27,22,36,56,66,48,56,73,74,45,52,72,70,39,44,54,53,46,52,54,54,51,28,71,75,63,34,67,67,54,44,53,33,28,39,71,35,74,37,68,30,48,61,68,52,45,50,51,53,51,51,51,41,47,72,57,63,59,80,72,87,86,57,57,63,41,74,49,75,41,71,59,86,71,79,70,124,127,83,77,74,77,88,51,53,87,70,56,60,86,89,53,57,22,30,82,57,76,81,44,93,52,27,92,44,17,45,27,29,43,46,52,70,49,47,60,53,83,42,58,58,42,48,24,47,21,65,64,28,54,58,75,37,68,92,61,58,84,68,73,26,56,59,62,63,41,64,29,34,27,22,36,54,66,48,57,73,72,44,50,70,70,39,44,54,53,46,53,53,53,52,28,70,75,62,34,67,68,54,43,54,33,28,38,71,35,76,38,69,30,49,60,69,54,45,50,50,54,52,49,50,41,47,73,58,64,60,80,69,87,87,58,57,65,39,74,48,75,42,69,57,86,70,80,69,124

InterPro domains:
  IPR045724 Protein of unknown function DUF6078 [PF19555] (1-145)

Radius of gyration: 29.36 Å; Cα contacts (8 Å, |Δi|>4): 431; chains: 2; bounding box: 35×87×63 Å

Sequence (298 aa):
MKEKELAFSDVPNNFLWCINRQCSKAETCLRQLAERLSPEELISCSAINPKHLAKFKNECPYFCSNKQVRYAKGFLGILENLTAKQTHFFINRVISNSSRRTYYRVRNGERALSPAEQQNIINILKECGVTFSIEFDSYFEDYYWSNTLMKEKELAFSDVPNNFLWCINRQCSKAETCLRQLAERLSPEELISCSAINPKHLAKFKNECPYFCSNKQVRYAKGFLGILENLTAKQTHFFINRVISNSSRRTYYRVRNGERALSPAEQQNIINILKECGVTFSIEFDSYFEDYYWSNTL

pLDDT: mean 94.01, std 7.5, range [41.69, 98.44]

Secondary structure (DSSP, 8-state):
---PPP-GGGSPTTPPB---TT-TTGGGBHHHHHHHHS-TT--EEEEE-HHHHHTTTT--TT--B--EEEEEE--HHHHTTS-HHHHHHHHHHHHHHS-HHHHHHHHTTSS-B-HHHHHHHHHHHHHTT--S----SEEEEEE------/---PPP-GGGSPTTPPB---TT-TTGGGBHHHHHHHHS-TT--EEEEE-HHHHHTTTT--TT--B--EEEEEE--HHHHTTS-HHHHHHHHHHHHHHS-HHHHHHHHTTSS-B-HHHHHHHHHHHHHTT--S----SEEEEEE------